Protein AF-A0A7S4I8Q3-F1 (afdb_monomer)

Radius of gyration: 25.67 Å; Cα contacts (8 Å, |Δi|>4): 235; chains: 1; bounding box: 71×34×72 Å

Foldseek 3Di:
DVVVVVVVVVVVVVVVVVVVVVVVVVVVVVCVVVVPPPQDQAPQPRHGAPKWKAFPVGDIHHLVRVLVVCVPQQADPPPRHGTDNVRIHTPDPDDDDDDDDDDPPCVLLVVCCVPPNDVLSVVLVVVVVQVVPDLLAAEEEEDQDLVSVVVSLVSNCVSPVPRRVQQEQEQDDDPVSNVVSLVQSPDRDSSGHRYYYDYPVRDDPPRDNPSHPYYD

Organism: NCBI:txid1487602

Nearest PDB structures (foldseek):
  6s53-assembly2_H  TM=9.269E-01  e=6.136E-04  Homo sapiens
  5h7r-assembly1_D  TM=8.293E-01  e=2.362E-04  Homo sapiens
  5din-assembly1_A  TM=8.115E-01  e=4.757E-04  Homo sapiens
  4wz0-assembly1_A  TM=6.217E-01  e=1.680E-02  Legionella pneumophila str. Paris
  8qhc-assembly1_D  TM=4.732E-01  e=3.842E-02  Legionella pneumophila

Mean predicted aligned error: 17.3 Å

pLDDT: mean 82.12, std 14.37, range [31.45, 95.25]

Structure (mmCIF, N/CA/C/O backbone):
data_AF-A0A7S4I8Q3-F1
#
_entry.id   AF-A0A7S4I8Q3-F1
#
loop_
_atom_site.group_PDB
_atom_site.id
_atom_site.type_symbol
_atom_site.label_atom_id
_atom_site.label_alt_id
_atom_site.label_comp_id
_atom_site.label_asym_id
_atom_site.label_entity_id
_atom_site.label_seq_id
_atom_site.pdbx_PDB_ins_code
_atom_site.Cartn_x
_atom_site.Cartn_y
_atom_site.Cartn_z
_atom_site.occupancy
_atom_site.B_iso_or_equiv
_atom_site.auth_seq_id
_atom_site.auth_comp_id
_atom_site.auth_asym_id
_atom_site.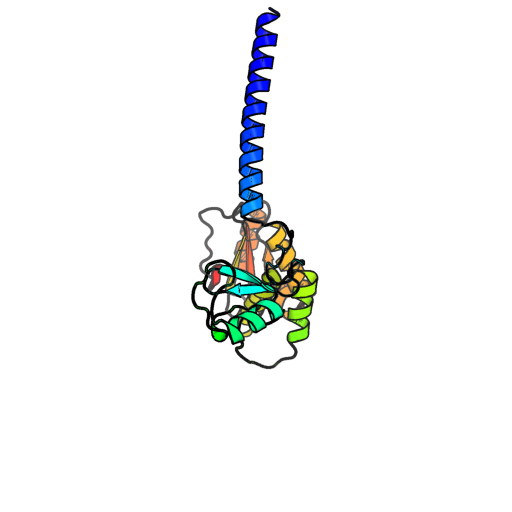auth_atom_id
_atom_site.pdbx_PDB_model_num
ATOM 1 N N . SER A 1 1 ? 48.364 -10.469 34.091 1.00 69.25 1 SER A N 1
ATOM 2 C CA . SER A 1 1 ? 49.432 -10.860 33.154 1.00 69.25 1 SER A CA 1
ATOM 3 C C . SER A 1 1 ? 49.100 -10.341 31.765 1.00 69.25 1 SER A C 1
ATOM 5 O O . SER A 1 1 ? 47.977 -10.565 31.316 1.00 69.25 1 SER A O 1
ATOM 7 N N . CYS A 1 2 ? 50.033 -9.616 31.138 1.00 79.19 2 CYS A N 1
ATOM 8 C CA . CYS A 1 2 ? 49.912 -8.984 29.811 1.00 79.19 2 CYS A CA 1
ATOM 9 C C . CYS A 1 2 ? 49.331 -9.941 28.748 1.00 79.19 2 CYS A C 1
ATOM 11 O O . CYS A 1 2 ? 48.451 -9.586 27.970 1.00 79.19 2 CYS A O 1
ATOM 13 N N . GLU A 1 3 ? 49.710 -11.212 28.832 1.00 82.06 3 GLU A N 1
ATOM 14 C CA . GLU A 1 3 ? 49.280 -12.296 27.949 1.00 82.06 3 GLU A CA 1
ATOM 15 C C . GLU A 1 3 ? 47.753 -12.508 27.888 1.00 82.06 3 GLU A C 1
ATOM 17 O O . GLU A 1 3 ? 47.187 -12.729 26.818 1.00 82.06 3 GLU A O 1
ATOM 22 N N . ARG A 1 4 ? 47.037 -12.342 29.012 1.00 79.88 4 ARG A N 1
ATOM 23 C CA . ARG A 1 4 ? 45.565 -12.451 29.033 1.00 79.88 4 ARG A CA 1
ATOM 24 C C . ARG A 1 4 ? 44.885 -11.288 28.306 1.00 79.88 4 ARG A C 1
ATOM 26 O O . ARG A 1 4 ? 43.820 -11.478 27.720 1.00 79.88 4 ARG A O 1
ATOM 33 N N . ALA A 1 5 ? 45.480 -10.095 28.348 1.00 82.56 5 ALA A N 1
ATOM 34 C CA . ALA A 1 5 ? 44.964 -8.925 27.642 1.00 82.56 5 ALA A CA 1
ATOM 35 C C . ALA A 1 5 ? 45.200 -9.049 26.128 1.00 82.56 5 ALA A C 1
ATOM 37 O O . ALA A 1 5 ? 44.283 -8.799 25.346 1.00 82.56 5 ALA A O 1
ATOM 38 N N . VAL A 1 6 ? 46.378 -9.538 25.724 1.00 87.12 6 VAL A N 1
ATOM 39 C CA . VAL A 1 6 ? 46.706 -9.827 24.318 1.00 87.12 6 VAL A CA 1
ATOM 40 C C . VAL A 1 6 ? 45.757 -10.877 23.734 1.00 87.12 6 VAL A C 1
ATOM 42 O O . VAL A 1 6 ? 45.190 -10.658 22.665 1.00 87.12 6 VAL A O 1
ATOM 45 N N . ASN A 1 7 ? 45.502 -11.974 24.453 1.00 88.50 7 ASN A N 1
ATOM 46 C CA . ASN A 1 7 ? 44.583 -13.018 23.987 1.00 88.50 7 ASN A CA 1
ATOM 47 C C . ASN A 1 7 ? 43.137 -12.519 23.862 1.00 88.50 7 ASN A C 1
ATOM 49 O O . ASN A 1 7 ? 42.455 -12.842 22.892 1.00 88.50 7 ASN A O 1
ATOM 53 N N . ARG A 1 8 ? 42.674 -11.664 24.784 1.00 85.25 8 ARG A N 1
ATOM 54 C CA . ARG A 1 8 ? 41.349 -11.032 24.678 1.00 85.25 8 ARG A CA 1
ATOM 55 C C . ARG A 1 8 ? 41.247 -10.118 23.456 1.00 85.25 8 ARG A C 1
ATOM 57 O O . ARG A 1 8 ? 40.216 -10.109 22.787 1.00 85.25 8 ARG A O 1
ATOM 64 N N . CYS A 1 9 ? 42.310 -9.372 23.155 1.00 86.00 9 CYS A N 1
ATOM 65 C CA . CYS A 1 9 ? 42.356 -8.507 21.982 1.00 86.00 9 CYS A CA 1
ATOM 66 C C . CYS A 1 9 ? 42.312 -9.329 20.682 1.00 86.00 9 CYS A C 1
ATOM 68 O O . CYS A 1 9 ? 41.500 -9.034 19.810 1.00 86.00 9 CYS A O 1
ATOM 70 N N . LYS A 1 10 ? 43.083 -10.424 20.596 1.00 89.00 10 LYS A N 1
ATOM 71 C CA . LYS A 1 10 ? 43.062 -11.350 19.447 1.00 89.00 10 LYS A CA 1
ATOM 72 C C . LYS A 1 10 ? 41.672 -11.934 19.182 1.00 89.00 10 LYS A C 1
ATOM 74 O O . LYS A 1 10 ? 41.218 -11.914 18.045 1.00 89.00 10 LYS A O 1
ATOM 79 N N . LEU A 1 11 ? 40.973 -12.383 20.226 1.00 87.69 11 LEU A N 1
ATOM 80 C CA . LEU A 1 11 ? 39.610 -12.912 20.097 1.00 87.69 11 LEU A CA 1
ATOM 81 C C . LEU A 1 11 ? 38.612 -11.845 19.621 1.00 87.69 11 LEU A C 1
ATOM 83 O O . LEU A 1 11 ? 37.723 -12.135 18.825 1.00 87.69 11 LEU A O 1
ATOM 87 N N . SER A 1 12 ? 38.769 -10.600 20.080 1.00 85.44 12 SER A N 1
ATOM 88 C CA . SER A 1 12 ? 37.937 -9.474 19.635 1.00 85.44 12 SER A CA 1
ATOM 89 C C . SER A 1 12 ? 38.177 -9.127 18.161 1.00 85.44 12 SER A C 1
ATOM 91 O O . SER A 1 12 ? 37.227 -8.850 17.432 1.00 85.44 12 SER A O 1
ATOM 93 N N . ILE A 1 13 ? 39.434 -9.187 17.708 1.00 91.06 13 ILE A N 1
ATOM 94 C CA . ILE A 1 13 ? 39.803 -8.978 16.301 1.00 91.06 13 ILE A CA 1
ATOM 95 C C . ILE A 1 13 ? 39.210 -10.086 15.428 1.00 91.06 13 ILE A C 1
ATOM 97 O O . ILE A 1 13 ? 38.478 -9.772 14.497 1.00 91.06 13 ILE A O 1
ATOM 101 N N . GLN A 1 14 ? 39.411 -11.359 15.785 1.00 89.38 14 G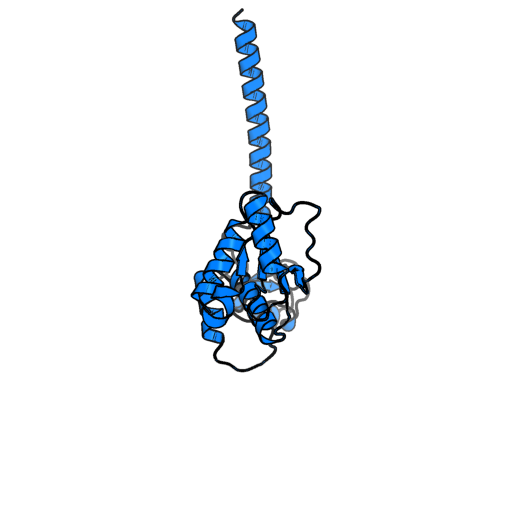LN A N 1
ATOM 102 C CA . GLN A 1 14 ? 38.848 -12.493 15.038 1.00 89.38 14 GLN A CA 1
ATOM 103 C C . GLN A 1 14 ? 37.321 -12.433 14.942 1.00 89.38 14 GLN A C 1
ATOM 105 O O . GLN A 1 14 ? 36.744 -12.712 13.892 1.00 89.38 14 GLN A O 1
ATOM 110 N N . LYS A 1 15 ? 36.650 -12.029 16.027 1.00 87.44 15 LYS A N 1
ATOM 111 C CA . LYS A 1 15 ? 35.198 -11.839 16.015 1.00 87.44 15 LYS A CA 1
ATOM 112 C C . LYS A 1 15 ? 34.789 -10.751 15.020 1.00 87.44 15 LYS A C 1
ATOM 114 O O . LYS A 1 15 ? 33.897 -10.978 14.213 1.00 87.44 15 LYS A O 1
ATOM 119 N N . ARG A 1 16 ? 35.473 -9.603 15.031 1.00 89.19 16 ARG A N 1
ATOM 120 C CA . ARG A 1 16 ? 35.203 -8.504 14.092 1.00 89.19 16 ARG A CA 1
ATOM 121 C C . ARG A 1 16 ? 35.493 -8.885 12.644 1.00 89.19 16 ARG A C 1
ATOM 123 O O . ARG A 1 16 ? 34.734 -8.490 11.772 1.00 89.19 16 ARG A O 1
ATOM 130 N N . GLU A 1 17 ? 36.543 -9.656 12.380 1.00 91.31 17 GLU A N 1
ATOM 131 C CA . GLU A 1 17 ? 36.842 -10.175 11.038 1.00 91.31 17 GLU A CA 1
ATOM 132 C C . GLU A 1 17 ? 35.714 -11.087 10.534 1.00 91.31 17 GLU A C 1
ATOM 134 O O . GLU A 1 17 ? 35.242 -10.921 9.410 1.00 91.31 17 GLU A O 1
ATOM 139 N N . SER A 1 18 ? 35.214 -11.984 11.389 1.00 80.69 18 SER A N 1
ATOM 140 C CA . SER A 1 18 ? 34.055 -12.830 11.074 1.00 80.69 18 SER A CA 1
ATOM 141 C C . SER A 1 18 ? 32.784 -12.008 10.836 1.00 80.69 18 SER A C 1
ATOM 143 O O . SER A 1 18 ? 32.023 -12.291 9.907 1.00 80.69 18 SER A O 1
ATOM 145 N N . ASP A 1 19 ? 32.556 -10.977 11.650 1.00 87.56 19 ASP A N 1
ATOM 146 C CA . ASP A 1 19 ? 31.421 -10.070 11.493 1.00 87.56 19 ASP A CA 1
ATOM 147 C C . ASP A 1 19 ? 31.520 -9.308 10.160 1.00 87.56 19 ASP A C 1
ATOM 149 O O . ASP A 1 19 ? 30.540 -9.244 9.425 1.00 87.56 19 ASP A O 1
ATOM 153 N N . ILE A 1 20 ? 32.706 -8.812 9.783 1.00 90.56 20 ILE A N 1
ATOM 154 C CA . ILE A 1 20 ? 32.946 -8.138 8.494 1.00 90.56 20 ILE A CA 1
ATOM 155 C C . ILE A 1 20 ? 32.606 -9.063 7.327 1.00 90.56 20 ILE A C 1
ATOM 157 O O . ILE A 1 20 ? 31.842 -8.666 6.453 1.00 90.56 20 ILE A O 1
ATOM 161 N N . VAL A 1 21 ? 33.106 -10.302 7.322 1.00 89.19 21 VAL A N 1
ATOM 162 C CA . VAL A 1 21 ? 32.805 -11.274 6.253 1.00 89.19 21 VAL A CA 1
ATOM 163 C C . VAL A 1 21 ? 31.300 -11.538 6.156 1.00 89.19 21 VAL A C 1
ATOM 165 O O . VAL A 1 21 ? 30.738 -11.614 5.057 1.00 89.19 21 VAL A O 1
ATOM 168 N N . THR A 1 22 ? 30.630 -11.625 7.306 1.00 83.31 22 THR A N 1
ATOM 169 C CA . THR A 1 22 ? 29.180 -11.822 7.385 1.00 83.31 22 THR A CA 1
ATOM 170 C C . THR A 1 22 ? 28.432 -10.619 6.814 1.00 83.31 22 THR A C 1
ATOM 172 O O . THR A 1 22 ? 27.583 -10.792 5.939 1.00 83.31 22 THR A O 1
ATOM 175 N N . TYR A 1 23 ? 28.780 -9.400 7.230 1.00 85.81 23 TYR A N 1
ATOM 176 C CA . TYR A 1 23 ? 28.168 -8.176 6.718 1.00 85.81 23 TYR A CA 1
ATOM 177 C C . TYR A 1 23 ? 28.446 -7.975 5.231 1.00 85.81 23 TYR A C 1
ATOM 179 O O . TYR A 1 23 ? 27.527 -7.630 4.500 1.00 85.81 23 TYR A O 1
ATOM 187 N N . SER A 1 24 ? 29.656 -8.255 4.743 1.00 83.31 24 SER A N 1
ATOM 188 C CA . SER A 1 24 ? 29.974 -8.203 3.312 1.00 83.31 24 SER A CA 1
ATOM 189 C C . SER A 1 24 ? 29.130 -9.190 2.507 1.00 83.31 24 SER A C 1
ATOM 191 O O . SER A 1 24 ? 28.629 -8.844 1.439 1.00 83.31 24 SER A O 1
ATOM 193 N N . SER A 1 25 ? 28.912 -10.398 3.031 1.00 73.56 25 SER A N 1
ATOM 194 C CA . SER A 1 25 ? 28.059 -11.406 2.391 1.00 73.56 25 SER A CA 1
ATOM 195 C C . SER A 1 25 ? 26.585 -10.990 2.390 1.00 73.56 25 SER A C 1
ATOM 197 O O . SER A 1 25 ? 25.898 -11.140 1.379 1.00 73.56 25 SER A O 1
ATOM 199 N N . GLN A 1 26 ? 26.101 -10.421 3.497 1.00 81.75 26 GLN A N 1
ATOM 200 C CA . GLN A 1 26 ? 24.750 -9.863 3.599 1.00 81.75 26 GLN A CA 1
ATOM 201 C C . GLN A 1 26 ? 24.561 -8.679 2.650 1.00 81.75 26 GLN A C 1
ATOM 203 O O . GLN A 1 26 ? 23.547 -8.619 1.962 1.00 81.75 26 GLN A O 1
ATOM 208 N N . LEU A 1 27 ? 25.548 -7.786 2.551 1.00 76.25 27 LEU A N 1
ATOM 209 C CA . LEU A 1 27 ? 25.537 -6.652 1.634 1.00 76.25 27 LEU A CA 1
ATOM 210 C C . LEU A 1 27 ? 25.517 -7.137 0.180 1.00 76.25 27 LEU A C 1
ATOM 212 O O . LEU A 1 27 ? 24.684 -6.692 -0.596 1.00 76.25 27 LEU A O 1
ATOM 216 N N . ALA A 1 28 ? 26.351 -8.116 -0.181 1.00 69.19 28 ALA A N 1
ATOM 217 C CA . ALA A 1 28 ? 26.341 -8.720 -1.514 1.00 69.19 28 ALA A CA 1
ATOM 218 C C . ALA A 1 28 ? 24.994 -9.386 -1.845 1.00 69.19 28 ALA A C 1
ATOM 220 O O . ALA A 1 28 ? 24.523 -9.306 -2.978 1.00 69.19 28 ALA A O 1
ATOM 221 N N . CYS A 1 29 ? 24.353 -10.025 -0.864 1.00 65.19 29 CYS A N 1
ATOM 222 C CA . CYS A 1 29 ? 23.011 -10.581 -1.016 1.00 65.19 29 CYS A CA 1
ATOM 223 C C . CYS A 1 29 ? 21.963 -9.474 -1.210 1.00 65.19 29 CYS A C 1
ATOM 225 O O . CYS A 1 29 ? 21.170 -9.531 -2.146 1.00 65.19 29 CYS A O 1
ATOM 227 N N . PHE A 1 30 ? 22.008 -8.427 -0.388 1.00 67.06 30 PHE A N 1
ATOM 228 C CA . PHE A 1 30 ? 21.123 -7.270 -0.481 1.00 67.06 30 PHE A CA 1
ATOM 229 C C . PHE A 1 30 ? 21.249 -6.567 -1.842 1.00 67.06 30 PHE A C 1
ATOM 231 O O . PHE A 1 30 ? 20.244 -6.324 -2.500 1.00 67.06 30 PHE A O 1
ATOM 238 N N . MET A 1 31 ? 22.471 -6.360 -2.336 1.00 66.75 31 MET A N 1
ATOM 239 C CA . MET A 1 31 ? 22.742 -5.784 -3.660 1.00 66.75 31 MET A CA 1
ATOM 240 C C . MET A 1 31 ? 22.231 -6.651 -4.824 1.00 66.75 31 MET A C 1
ATOM 242 O O . MET A 1 31 ? 21.959 -6.137 -5.902 1.00 66.75 31 MET A O 1
ATOM 246 N N . ARG A 1 32 ? 22.064 -7.967 -4.636 1.00 63.19 32 ARG A N 1
ATOM 247 C CA . ARG A 1 32 ? 21.415 -8.838 -5.639 1.00 63.19 32 ARG A CA 1
ATOM 248 C C . ARG A 1 32 ? 19.893 -8.709 -5.630 1.00 63.19 32 ARG A C 1
ATOM 250 O O . ARG A 1 32 ? 19.265 -8.923 -6.661 1.00 63.19 32 ARG A O 1
ATOM 257 N N . LEU A 1 33 ? 19.305 -8.400 -4.474 1.00 53.03 33 LEU A N 1
ATOM 258 C CA . LEU A 1 33 ? 17.863 -8.174 -4.318 1.00 53.03 33 LEU A CA 1
ATOM 259 C C . LEU A 1 33 ? 17.450 -6.770 -4.777 1.00 53.03 33 LEU A C 1
ATOM 261 O O . LEU A 1 33 ? 16.319 -6.572 -5.217 1.00 53.03 33 LEU A O 1
ATOM 265 N N . PHE A 1 34 ? 18.385 -5.825 -4.712 1.00 51.75 34 PHE A N 1
ATOM 266 C CA . PHE A 1 34 ? 18.265 -4.470 -5.226 1.00 51.75 34 PHE A CA 1
ATOM 267 C C . PHE A 1 34 ? 19.374 -4.249 -6.256 1.00 51.75 34 PHE A C 1
ATOM 269 O O . PHE A 1 34 ? 20.394 -3.651 -5.904 1.00 51.75 34 PHE A O 1
ATOM 276 N N . PRO A 1 35 ? 19.229 -4.766 -7.496 1.00 48.91 35 PRO A N 1
ATOM 277 C CA . PRO A 1 35 ? 20.190 -4.464 -8.544 1.00 48.91 35 PRO A CA 1
ATOM 278 C C . PRO A 1 35 ? 20.317 -2.946 -8.618 1.00 48.91 35 PRO A C 1
ATOM 280 O O . PRO A 1 35 ? 19.313 -2.242 -8.746 1.00 48.91 35 PRO A O 1
ATOM 283 N N . SER A 1 36 ? 21.540 -2.452 -8.434 1.00 43.62 36 SER A N 1
ATOM 284 C CA . SER A 1 36 ? 21.851 -1.036 -8.557 1.00 43.62 36 SER A CA 1
ATOM 285 C C . SER A 1 36 ? 21.279 -0.507 -9.867 1.00 43.62 36 SER A C 1
ATOM 287 O O . SER A 1 36 ? 21.269 -1.226 -10.866 1.00 43.62 36 SER A O 1
ATOM 289 N N . ASP A 1 37 ? 20.879 0.763 -9.892 1.00 48.69 37 ASP A N 1
ATOM 290 C CA . ASP A 1 37 ? 20.539 1.514 -11.111 1.00 48.69 37 ASP A CA 1
ATOM 291 C C . ASP A 1 37 ? 21.729 1.649 -12.098 1.00 48.69 37 ASP A C 1
ATOM 293 O O . ASP A 1 37 ? 21.779 2.559 -12.928 1.00 48.69 37 ASP A O 1
ATOM 297 N N . GLU A 1 38 ? 22.706 0.739 -12.050 1.00 49.19 38 GLU A N 1
ATOM 298 C CA . GLU A 1 38 ? 23.630 0.480 -13.142 1.00 49.19 38 GLU A CA 1
ATOM 299 C C . GLU A 1 38 ? 22.831 -0.142 -14.285 1.00 49.19 38 GLU A C 1
ATOM 301 O O . GLU A 1 38 ? 22.640 -1.349 -14.413 1.00 49.19 38 GLU A O 1
ATOM 306 N N . LYS A 1 39 ? 22.281 0.744 -15.108 1.00 60.84 39 LYS A N 1
ATOM 307 C CA . LYS A 1 39 ? 21.588 0.402 -16.341 1.00 60.84 39 LYS A CA 1
ATOM 308 C C . LYS A 1 39 ? 22.520 -0.448 -17.216 1.00 60.84 39 LYS A C 1
ATOM 310 O O . LYS A 1 39 ? 23.455 0.092 -17.808 1.00 60.84 39 LYS A O 1
ATOM 315 N N . ASP A 1 40 ? 22.240 -1.750 -17.309 1.00 68.62 40 ASP A N 1
ATOM 316 C CA . ASP A 1 40 ? 22.982 -2.686 -18.164 1.00 68.62 40 ASP A CA 1
ATOM 317 C C . ASP A 1 40 ? 23.228 -2.090 -19.569 1.00 68.62 40 ASP A C 1
ATOM 319 O O . ASP A 1 40 ? 22.315 -1.476 -20.144 1.00 68.62 40 ASP A O 1
ATOM 323 N N . PRO A 1 41 ? 24.421 -2.268 -20.166 1.00 83.06 41 PRO A N 1
ATOM 324 C CA . PRO A 1 41 ? 24.659 -1.875 -21.547 1.00 83.06 41 PRO A CA 1
ATOM 325 C C . PRO A 1 41 ? 23.877 -2.785 -22.505 1.00 83.06 41 PRO A C 1
ATOM 327 O O . PRO A 1 41 ? 23.857 -4.011 -22.384 1.00 83.06 41 PRO A O 1
ATOM 330 N N . CYS A 1 42 ? 23.235 -2.187 -23.502 1.00 88.00 42 CYS A N 1
ATOM 331 C CA . CYS A 1 42 ? 22.535 -2.900 -24.558 1.00 88.00 42 CYS A CA 1
ATOM 332 C C . CYS A 1 42 ? 23.539 -3.497 -25.551 1.00 88.00 42 CYS A C 1
ATOM 334 O O . CYS A 1 42 ? 24.240 -2.760 -26.237 1.00 88.00 42 CYS A O 1
ATOM 336 N N . MET A 1 43 ? 23.536 -4.818 -25.732 1.00 86.38 43 MET A N 1
ATOM 337 C CA . MET A 1 43 ? 24.476 -5.517 -26.632 1.00 86.38 43 MET A CA 1
ATOM 338 C C . MET A 1 43 ? 24.274 -5.218 -28.130 1.00 86.38 43 MET A C 1
ATOM 340 O O . MET A 1 43 ? 25.091 -5.619 -28.951 1.00 86.38 43 MET A O 1
ATOM 344 N N . LEU A 1 44 ? 23.181 -4.546 -28.507 1.00 88.81 44 LEU A N 1
ATOM 345 C CA . LEU A 1 44 ? 22.884 -4.192 -29.901 1.00 88.81 44 LEU A CA 1
ATOM 346 C C . LEU A 1 44 ? 23.376 -2.791 -30.283 1.00 88.81 44 LEU A C 1
ATOM 348 O O . LEU A 1 44 ? 23.754 -2.579 -31.430 1.00 88.81 44 LEU A O 1
ATOM 352 N N . CYS A 1 45 ? 23.356 -1.836 -29.350 1.00 90.12 45 CYS A N 1
ATOM 353 C CA . CYS A 1 45 ? 23.810 -0.461 -29.598 1.00 90.12 45 CYS A CA 1
ATOM 354 C C . CYS A 1 45 ? 25.034 -0.060 -28.768 1.00 90.12 45 CYS A C 1
ATOM 356 O O . CYS A 1 45 ? 25.558 1.030 -28.961 1.00 90.12 45 CYS A O 1
ATOM 358 N N . ASN A 1 46 ? 25.497 -0.933 -27.871 1.00 86.06 46 ASN A N 1
ATOM 359 C CA . ASN A 1 46 ? 26.629 -0.736 -26.968 1.00 86.06 46 ASN A CA 1
ATOM 360 C C . ASN A 1 46 ? 26.525 0.524 -26.085 1.00 86.06 46 ASN A C 1
ATOM 362 O O . ASN A 1 46 ? 27.527 1.077 -25.640 1.00 86.06 46 ASN A O 1
ATOM 366 N N . THR A 1 47 ? 25.298 0.986 -25.842 1.00 84.75 47 THR A N 1
ATOM 367 C CA . THR A 1 47 ? 24.978 2.119 -24.969 1.00 84.75 47 THR A CA 1
ATOM 368 C C . THR A 1 47 ? 24.083 1.662 -23.826 1.00 84.75 47 THR A C 1
ATOM 370 O O . THR A 1 47 ? 23.527 0.564 -23.843 1.00 84.75 47 THR A O 1
ATOM 373 N N . THR A 1 48 ? 23.912 2.520 -22.830 1.00 83.69 48 THR A N 1
ATOM 374 C CA . THR A 1 48 ? 22.958 2.320 -21.744 1.00 83.69 48 THR A CA 1
ATOM 375 C C . THR A 1 48 ? 21.535 2.090 -22.264 1.00 83.69 48 THR A C 1
ATOM 377 O O . THR A 1 48 ? 21.064 2.823 -23.135 1.00 83.69 48 THR A O 1
ATOM 380 N N . ILE A 1 49 ? 20.825 1.102 -21.708 1.00 83.56 49 ILE A N 1
ATOM 381 C CA . ILE A 1 49 ? 19.431 0.822 -22.080 1.00 83.56 49 ILE A CA 1
ATOM 382 C C . ILE A 1 49 ? 18.538 2.036 -21.764 1.00 83.56 49 ILE A C 1
ATOM 384 O O . ILE A 1 49 ? 18.343 2.384 -20.600 1.00 83.56 49 ILE A O 1
ATOM 388 N N . SER A 1 50 ? 17.985 2.670 -22.805 1.00 75.44 50 SER A N 1
ATOM 389 C CA . SER A 1 50 ? 17.140 3.870 -22.689 1.00 75.44 50 SER A CA 1
ATOM 390 C C . SER A 1 50 ? 15.646 3.572 -22.524 1.00 75.44 50 SER A C 1
ATOM 392 O O . SER A 1 50 ? 14.961 4.354 -21.887 1.00 75.44 50 SER A O 1
ATOM 394 N N . ASN A 1 51 ? 15.163 2.431 -23.033 1.00 81.12 51 ASN A N 1
ATOM 395 C CA . ASN A 1 51 ? 13.793 1.921 -22.876 1.00 81.12 51 ASN A CA 1
ATOM 396 C C . ASN A 1 51 ? 13.860 0.395 -22.790 1.00 81.12 51 ASN A C 1
ATOM 398 O O . ASN A 1 51 ? 14.047 -0.260 -23.817 1.00 81.12 51 ASN A O 1
ATOM 402 N N . ARG A 1 52 ? 13.806 -0.180 -21.584 1.00 85.56 52 ARG A N 1
ATOM 403 C CA . ARG A 1 52 ? 14.090 -1.611 -21.382 1.00 85.56 52 ARG A CA 1
ATOM 404 C C . ARG A 1 52 ? 13.041 -2.479 -22.069 1.00 85.56 52 ARG A C 1
ATOM 406 O O . ARG A 1 52 ? 11.851 -2.287 -21.891 1.00 85.56 52 ARG A O 1
ATOM 413 N N . ALA A 1 53 ? 13.482 -3.472 -22.821 1.00 89.00 53 ALA A N 1
ATOM 414 C CA . ALA A 1 53 ? 12.630 -4.527 -23.339 1.00 89.00 53 ALA A CA 1
ATOM 415 C C . ALA A 1 53 ? 13.219 -5.880 -22.965 1.00 89.00 53 ALA A C 1
ATOM 417 O O . ALA A 1 53 ? 14.419 -6.104 -23.139 1.00 89.00 53 ALA A O 1
ATOM 418 N N . THR A 1 54 ? 12.381 -6.769 -22.443 1.00 90.75 54 THR A N 1
ATOM 419 C CA . THR A 1 54 ? 12.780 -8.082 -21.945 1.00 90.75 54 THR A CA 1
ATOM 420 C C . THR A 1 54 ? 12.167 -9.174 -22.811 1.00 90.75 54 THR A C 1
ATOM 422 O O . THR A 1 54 ? 10.952 -9.293 -22.939 1.00 90.75 54 THR A O 1
ATOM 425 N N . THR A 1 55 ? 13.043 -9.974 -23.408 1.00 89.75 55 THR A N 1
ATOM 426 C CA . THR A 1 55 ? 12.706 -11.169 -24.201 1.00 89.75 55 THR A CA 1
ATOM 427 C C . THR A 1 55 ? 12.104 -12.286 -23.333 1.00 89.75 55 THR A C 1
ATOM 429 O O . THR A 1 55 ? 12.298 -12.293 -22.114 1.00 89.75 55 THR A O 1
ATOM 432 N N . SER A 1 56 ? 11.437 -13.283 -23.931 1.00 90.25 56 SER A N 1
ATOM 433 C CA . SER A 1 56 ? 10.873 -14.432 -23.189 1.00 90.25 56 SER A CA 1
ATOM 434 C C . SER A 1 56 ? 11.953 -15.287 -22.507 1.00 90.25 56 SER A C 1
ATOM 436 O O . SER A 1 56 ? 11.734 -15.847 -21.433 1.00 90.25 56 SER A O 1
ATOM 438 N N . CYS A 1 57 ? 13.173 -15.274 -23.051 1.00 89.50 57 CYS A N 1
ATOM 439 C CA . CYS A 1 57 ? 14.374 -15.855 -22.445 1.00 89.50 57 CYS A CA 1
ATOM 440 C C . CYS A 1 57 ? 15.045 -14.979 -21.360 1.00 89.50 57 CYS A C 1
ATOM 442 O O . CYS A 1 57 ? 16.129 -15.314 -20.891 1.00 89.50 57 CYS A O 1
ATOM 444 N N . LYS A 1 58 ? 14.410 -13.870 -20.949 1.00 87.31 58 LYS A N 1
ATOM 445 C CA . LYS A 1 58 ? 14.839 -12.939 -19.883 1.00 87.31 58 LYS A CA 1
ATOM 446 C C . LYS A 1 58 ? 16.083 -12.082 -20.172 1.00 87.31 58 LYS A C 1
ATOM 448 O O . LYS A 1 58 ? 16.585 -11.424 -19.265 1.00 87.31 58 LYS A O 1
ATOM 453 N N . HIS A 1 59 ? 16.543 -11.990 -21.420 1.00 89.19 59 HIS A N 1
ATOM 454 C CA . HIS A 1 59 ? 17.568 -11.012 -21.812 1.00 89.19 59 HIS A CA 1
ATOM 455 C C . HIS A 1 59 ? 16.958 -9.632 -22.076 1.00 89.19 59 HIS A C 1
ATOM 457 O O . HIS A 1 59 ? 15.862 -9.538 -22.641 1.00 89.19 59 HIS A O 1
ATOM 463 N N . SER A 1 60 ? 17.679 -8.578 -21.683 1.00 90.69 60 SER A N 1
ATOM 464 C CA . SER A 1 60 ? 17.229 -7.186 -21.772 1.00 90.69 60 SER A CA 1
ATOM 465 C C . SER A 1 60 ? 18.008 -6.380 -22.812 1.00 90.69 60 SER A C 1
ATOM 467 O O . SER A 1 60 ? 19.225 -6.499 -22.912 1.00 90.69 60 SER A O 1
ATOM 469 N N . PHE A 1 61 ? 17.302 -5.526 -23.551 1.00 91.06 61 PHE A N 1
ATOM 470 C CA . PHE A 1 61 ? 17.854 -4.645 -24.585 1.00 91.06 61 PHE A CA 1
ATOM 471 C C . PHE A 1 61 ? 17.082 -3.319 -24.619 1.00 91.06 61 PHE A C 1
ATOM 473 O O . PHE A 1 61 ? 16.056 -3.176 -23.954 1.00 91.06 61 PHE A O 1
ATOM 480 N N . CYS A 1 62 ? 17.518 -2.365 -25.444 1.00 91.75 62 CYS A N 1
ATOM 481 C CA . CYS A 1 62 ? 16.658 -1.245 -25.830 1.00 91.75 62 CYS A CA 1
ATOM 482 C C . CYS A 1 62 ? 15.458 -1.753 -26.646 1.00 91.75 62 CYS A C 1
ATOM 484 O O . CYS A 1 62 ? 15.622 -2.571 -27.554 1.00 91.75 62 CYS A O 1
ATOM 486 N N . SER A 1 63 ? 14.276 -1.207 -26.373 1.00 89.44 63 SER A N 1
ATOM 487 C CA . SER A 1 63 ? 13.008 -1.497 -27.048 1.00 89.44 63 SER A CA 1
ATOM 488 C C . SER A 1 63 ? 13.115 -1.394 -28.571 1.00 89.44 63 SER A C 1
ATOM 490 O O . SER A 1 63 ? 12.771 -2.335 -29.290 1.00 89.44 63 SER A O 1
ATOM 492 N N . SER A 1 64 ? 13.694 -0.301 -29.071 1.00 91.56 64 SER A N 1
ATOM 493 C CA . SER A 1 64 ? 13.931 -0.096 -30.503 1.00 91.56 64 SER A CA 1
ATOM 494 C C . SER A 1 64 ? 14.901 -1.127 -31.086 1.00 91.56 64 SER A C 1
ATOM 496 O O . SER A 1 64 ? 14.647 -1.678 -32.158 1.00 91.56 64 SER A O 1
ATOM 498 N N . CYS A 1 65 ? 15.984 -1.433 -30.366 1.00 93.44 65 CYS A N 1
ATOM 499 C CA . CYS A 1 65 ? 17.004 -2.373 -30.815 1.00 93.44 65 CYS A CA 1
ATOM 500 C C . CYS A 1 65 ? 16.452 -3.795 -30.956 1.00 93.44 65 CYS A C 1
ATOM 502 O O . CYS A 1 65 ? 16.601 -4.403 -32.016 1.00 93.44 65 CYS A O 1
ATOM 504 N N . ILE A 1 66 ? 15.790 -4.326 -29.922 1.00 94.00 66 ILE A N 1
ATOM 505 C CA . ILE A 1 66 ? 15.272 -5.697 -29.984 1.00 94.00 66 ILE A CA 1
ATOM 506 C C . ILE A 1 66 ? 14.112 -5.825 -30.971 1.00 94.00 66 ILE A C 1
ATOM 508 O O . ILE A 1 66 ? 14.045 -6.817 -31.693 1.00 94.00 66 ILE A O 1
ATOM 512 N N . SER A 1 67 ? 13.263 -4.800 -31.093 1.00 92.00 67 SER A N 1
ATOM 513 C CA . SER A 1 67 ? 12.182 -4.782 -32.084 1.00 92.00 67 SER A CA 1
ATOM 514 C C . SER A 1 67 ? 12.716 -4.873 -33.512 1.00 92.00 67 SER A C 1
ATOM 516 O O . SER A 1 67 ? 12.198 -5.637 -34.325 1.00 92.00 67 SER A O 1
ATOM 518 N N . ALA A 1 68 ? 13.766 -4.108 -33.828 1.00 92.88 68 ALA A N 1
ATOM 519 C CA . ALA A 1 68 ? 14.394 -4.139 -35.145 1.00 92.88 68 ALA A CA 1
ATOM 520 C C . ALA A 1 68 ? 15.063 -5.493 -35.4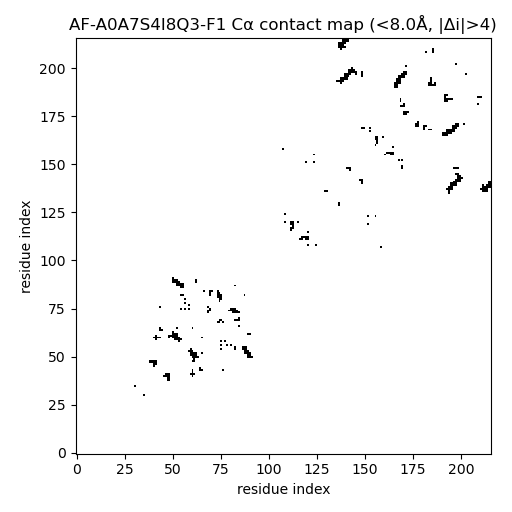37 1.00 92.88 68 ALA A C 1
ATOM 522 O O . ALA A 1 68 ? 14.995 -5.977 -36.567 1.00 92.88 68 ALA A O 1
ATOM 523 N N . HIS A 1 69 ? 15.681 -6.112 -34.424 1.00 93.50 69 HIS A N 1
ATOM 524 C CA . HIS A 1 69 ? 16.337 -7.415 -34.551 1.00 93.50 69 HIS A CA 1
ATOM 525 C C . HIS A 1 69 ? 15.334 -8.552 -34.760 1.00 93.50 69 HIS A C 1
ATOM 527 O O . HIS A 1 69 ? 15.463 -9.325 -35.709 1.00 93.50 69 HIS A O 1
ATOM 533 N N . VAL A 1 70 ? 14.306 -8.641 -33.914 1.00 93.81 70 VAL A N 1
ATOM 534 C CA . VAL A 1 70 ? 13.322 -9.735 -33.953 1.00 93.81 70 VAL A CA 1
ATOM 535 C C . VAL A 1 70 ? 12.497 -9.704 -35.237 1.00 93.81 70 VAL A C 1
ATOM 537 O O . VAL A 1 70 ? 12.257 -10.761 -35.814 1.00 93.81 70 VAL A O 1
ATOM 540 N N . LYS A 1 71 ? 12.187 -8.517 -35.778 1.00 91.94 71 LYS A N 1
ATOM 541 C CA . LYS A 1 71 ? 11.549 -8.381 -37.102 1.00 91.94 71 LYS A CA 1
ATOM 542 C C . LYS A 1 71 ? 12.346 -9.026 -38.243 1.00 91.94 71 LYS A C 1
ATOM 544 O O . LYS A 1 71 ? 11.747 -9.418 -39.238 1.00 91.94 71 LYS A O 1
ATOM 549 N N . LYS A 1 72 ? 13.676 -9.118 -38.125 1.00 92.62 72 LYS A N 1
ATOM 550 C CA . LYS A 1 72 ? 14.557 -9.678 -39.165 1.00 92.62 72 LYS A CA 1
ATOM 551 C C . LYS A 1 72 ? 14.966 -11.124 -38.897 1.00 92.62 72 LYS A C 1
ATOM 553 O O . LYS A 1 72 ? 15.054 -11.909 -39.832 1.00 92.62 72 LYS A O 1
ATOM 558 N N . HIS A 1 73 ? 15.255 -11.460 -37.642 1.00 91.19 73 HIS A N 1
ATOM 559 C CA . HIS A 1 73 ? 15.921 -12.715 -37.279 1.00 91.19 73 HIS A CA 1
ATOM 560 C C . HIS A 1 73 ? 15.081 -13.635 -36.390 1.00 91.19 73 HIS A C 1
ATOM 562 O O . HIS A 1 73 ? 15.476 -14.781 -36.194 1.00 91.19 73 HIS A O 1
ATOM 568 N N . GLN A 1 74 ? 13.963 -13.142 -35.838 1.00 92.81 74 GLN A N 1
ATOM 569 C CA . GLN A 1 74 ? 13.028 -13.897 -34.989 1.00 92.81 74 GLN A CA 1
ATOM 570 C C . GLN A 1 74 ? 13.704 -14.679 -33.846 1.00 92.81 74 GLN A C 1
ATOM 572 O O . GLN A 1 74 ? 13.252 -15.749 -33.448 1.00 92.81 74 GLN A O 1
ATOM 577 N N . ASN A 1 75 ? 14.816 -14.167 -33.308 1.00 93.81 75 ASN A N 1
ATOM 578 C CA . ASN A 1 75 ? 15.580 -14.821 -32.247 1.00 93.81 75 ASN A CA 1
ATOM 579 C C . ASN A 1 75 ? 16.216 -13.819 -31.276 1.00 93.81 75 ASN A C 1
ATOM 581 O O . ASN A 1 75 ? 16.335 -12.630 -31.564 1.00 93.81 75 ASN A O 1
ATOM 585 N N . CYS A 1 76 ? 16.638 -14.304 -30.110 1.00 92.75 76 CYS A N 1
ATOM 586 C CA . CYS A 1 76 ? 17.370 -13.515 -29.129 1.00 92.75 76 CYS A CA 1
ATOM 587 C C . CYS A 1 76 ? 18.835 -13.322 -29.570 1.00 92.75 76 CYS A C 1
ATOM 589 O O . CYS A 1 76 ? 19.524 -14.318 -29.815 1.00 92.75 76 CYS A O 1
ATOM 591 N N . PRO A 1 77 ? 19.370 -12.085 -29.593 1.00 91.06 77 PRO A N 1
ATOM 592 C CA . PRO A 1 77 ? 20.779 -11.834 -29.901 1.00 91.06 77 PRO A CA 1
ATOM 593 C C . PRO A 1 77 ? 21.760 -12.606 -29.006 1.00 91.06 77 PRO A C 1
ATOM 595 O O . PRO A 1 77 ? 22.789 -13.063 -29.511 1.00 91.06 77 PRO A O 1
ATOM 598 N N . THR A 1 78 ? 21.415 -12.791 -27.723 1.00 91.38 78 THR A N 1
ATOM 599 C CA . THR A 1 78 ? 22.281 -13.390 -26.694 1.00 91.38 78 THR A CA 1
ATOM 600 C C . THR A 1 78 ? 22.275 -14.917 -26.720 1.00 91.38 78 THR A C 1
ATOM 602 O O . THR A 1 78 ? 23.330 -15.524 -26.852 1.00 91.38 78 THR A O 1
ATOM 605 N N . CYS A 1 79 ? 21.104 -15.555 -26.617 1.00 92.56 79 CYS A N 1
ATOM 606 C CA . CYS A 1 79 ? 21.006 -17.018 -26.490 1.00 92.56 79 CYS A CA 1
ATOM 607 C C . CYS A 1 79 ? 20.492 -17.735 -27.744 1.00 92.56 79 CYS A C 1
ATOM 609 O O . CYS A 1 79 ? 20.364 -18.954 -27.731 1.00 92.56 79 CYS A O 1
ATOM 611 N N . LYS A 1 80 ? 20.160 -16.997 -28.812 1.00 91.69 80 LYS A N 1
ATOM 612 C CA . LYS A 1 80 ? 19.612 -17.518 -30.079 1.00 91.69 80 LYS A CA 1
ATOM 613 C C . LYS A 1 80 ? 18.256 -18.226 -29.981 1.00 91.69 80 LYS A C 1
ATOM 615 O O . LYS A 1 80 ? 17.762 -18.698 -30.999 1.00 91.69 80 LYS A O 1
ATOM 620 N N . GLN A 1 81 ? 17.618 -18.242 -28.811 1.00 91.50 81 GLN A N 1
ATOM 621 C CA . GLN A 1 81 ? 16.256 -18.753 -28.654 1.00 91.50 81 GLN A CA 1
ATOM 622 C C . GLN A 1 81 ? 15.278 -17.957 -29.527 1.00 91.50 81 GLN A C 1
ATOM 624 O O . GLN A 1 81 ? 15.374 -16.730 -29.576 1.00 91.50 81 GLN A O 1
ATOM 629 N N . THR A 1 82 ? 14.342 -18.638 -30.190 1.00 93.00 82 THR A N 1
ATOM 630 C CA . THR A 1 82 ? 13.284 -18.014 -30.999 1.00 93.00 82 THR A CA 1
ATOM 631 C C . THR A 1 82 ? 12.512 -16.987 -30.179 1.00 93.00 82 THR A C 1
ATOM 633 O O . THR A 1 82 ? 12.228 -17.220 -29.004 1.00 93.00 82 THR A O 1
ATOM 636 N N . GLN A 1 83 ? 12.218 -15.835 -30.775 1.00 90.12 83 GLN A N 1
ATOM 637 C CA . GLN A 1 83 ? 11.472 -14.744 -30.153 1.00 90.12 83 GLN A CA 1
ATOM 638 C C . GLN A 1 83 ? 10.382 -14.265 -31.104 1.00 90.12 83 GLN A C 1
ATOM 640 O O . GLN A 1 83 ? 10.668 -13.958 -32.262 1.00 90.12 83 GLN A O 1
ATOM 645 N N . LEU A 1 84 ? 9.164 -14.157 -30.583 1.00 88.88 84 LEU A N 1
ATOM 646 C CA . LEU A 1 84 ? 8.050 -13.477 -31.236 1.00 88.88 84 LEU A CA 1
ATOM 647 C C . LEU A 1 84 ? 7.942 -12.060 -30.674 1.00 88.88 84 LEU A C 1
ATOM 649 O O . LEU A 1 84 ? 8.206 -11.845 -29.491 1.00 88.88 84 LEU A O 1
ATOM 653 N N . LEU A 1 85 ? 7.596 -11.083 -31.513 1.00 85.62 85 LEU A N 1
ATOM 654 C CA . LEU A 1 85 ? 7.573 -9.673 -31.109 1.00 85.62 85 LEU A CA 1
ATOM 655 C C . LEU A 1 85 ? 6.525 -9.427 -30.009 1.00 85.62 85 LEU A C 1
ATOM 657 O O . LEU A 1 85 ? 6.744 -8.613 -29.118 1.00 85.62 85 LEU A O 1
ATOM 661 N N . GLU A 1 86 ? 5.432 -10.183 -30.055 1.00 85.38 86 GLU A N 1
ATOM 662 C CA . GLU A 1 86 ? 4.306 -10.185 -29.123 1.00 85.38 86 GLU A CA 1
ATOM 663 C C . GLU A 1 86 ? 4.686 -10.707 -27.728 1.00 85.38 86 GLU A C 1
ATOM 665 O O . GLU A 1 86 ? 4.061 -10.344 -26.735 1.00 85.38 86 GLU A O 1
ATOM 670 N N . GLU A 1 87 ? 5.724 -11.542 -27.631 1.00 84.88 87 GLU A N 1
ATOM 671 C CA . GLU A 1 87 ? 6.210 -12.096 -26.361 1.00 84.88 87 GLU A CA 1
ATOM 672 C C . GLU A 1 87 ? 7.219 -11.181 -25.655 1.00 84.88 87 GLU A C 1
ATOM 674 O O . GLU A 1 87 ? 7.606 -11.432 -24.507 1.00 84.88 87 GLU A O 1
ATOM 679 N N . ILE A 1 88 ? 7.680 -10.128 -26.333 1.00 86.44 88 ILE A N 1
ATOM 680 C CA . ILE A 1 88 ? 8.660 -9.198 -25.780 1.00 86.44 88 ILE A CA 1
ATOM 681 C C . ILE A 1 88 ? 7.942 -8.214 -24.869 1.00 86.44 88 ILE A C 1
ATOM 683 O O . ILE A 1 88 ? 7.063 -7.459 -25.278 1.00 86.44 88 ILE A O 1
ATOM 687 N N . LYS A 1 89 ? 8.377 -8.178 -23.612 1.00 86.56 89 LYS A N 1
ATOM 688 C CA . LYS A 1 89 ? 7.875 -7.227 -22.626 1.00 86.56 89 LYS A CA 1
ATOM 689 C C . LYS A 1 89 ? 8.607 -5.908 -22.796 1.00 86.56 89 LYS A C 1
ATOM 691 O O . LYS A 1 89 ? 9.747 -5.771 -22.356 1.00 86.56 89 LYS A O 1
ATOM 696 N N . PHE A 1 90 ? 7.966 -4.950 -23.445 1.00 85.44 90 PHE A N 1
ATOM 697 C CA . PHE A 1 90 ? 8.459 -3.582 -23.535 1.00 85.44 90 PHE A CA 1
ATOM 698 C C . PHE A 1 90 ? 8.108 -2.837 -22.250 1.00 85.44 90 PHE A C 1
ATOM 700 O O . PHE A 1 90 ? 6.950 -2.814 -21.845 1.00 85.44 90 PHE A O 1
ATOM 707 N N . ALA A 1 91 ? 9.100 -2.226 -21.607 1.00 72.88 91 ALA A N 1
ATOM 708 C CA . ALA A 1 91 ? 8.853 -1.213 -20.597 1.00 72.88 91 ALA A CA 1
ATOM 709 C C . ALA A 1 91 ? 8.374 0.042 -21.333 1.00 72.88 91 ALA A C 1
ATOM 711 O O . ALA A 1 91 ? 9.169 0.901 -21.712 1.00 72.88 91 ALA A O 1
ATOM 712 N N . SER A 1 92 ? 7.074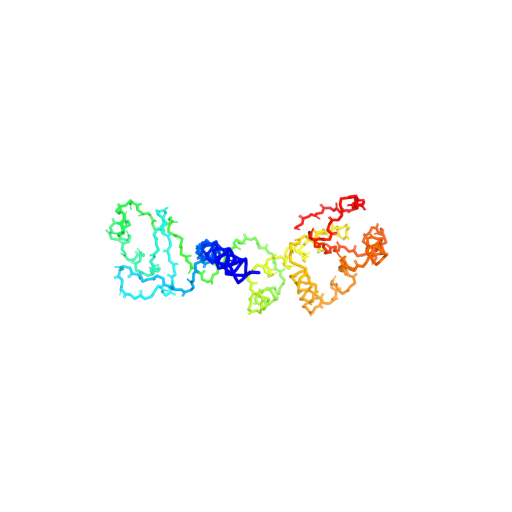 0.108 -21.612 1.00 49.31 92 SER A N 1
ATOM 713 C CA . SER A 1 92 ? 6.401 1.395 -21.643 1.00 49.31 92 SER A CA 1
ATOM 714 C C . SER A 1 92 ? 6.454 1.949 -20.226 1.00 49.31 92 SER A C 1
ATOM 716 O O . SER A 1 92 ? 6.185 1.239 -19.252 1.00 49.31 92 SER A O 1
ATOM 718 N N . GLU A 1 93 ? 6.779 3.227 -20.094 1.00 50.84 93 GLU A N 1
ATOM 719 C CA . GLU A 1 93 ? 6.253 4.000 -18.977 1.00 50.84 93 GLU A CA 1
ATOM 720 C C . GLU A 1 93 ? 4.731 4.079 -19.165 1.00 50.84 93 GLU A C 1
ATOM 722 O O . GLU A 1 93 ? 4.251 5.098 -19.620 1.00 50.84 93 GLU A O 1
ATOM 727 N N . GLU A 1 94 ? 4.003 2.970 -18.958 1.00 46.38 94 GLU A N 1
ATOM 728 C CA . GLU A 1 94 ? 2.556 2.900 -18.709 1.00 46.38 94 GLU A CA 1
ATOM 729 C C . GLU A 1 94 ? 2.022 1.452 -18.707 1.00 46.38 94 GLU A C 1
ATOM 731 O O . GLU A 1 94 ? 2.426 0.609 -19.511 1.00 46.38 94 GLU A O 1
ATOM 736 N N . SER A 1 95 ? 1.052 1.241 -17.803 1.00 40.50 95 SER A N 1
ATOM 737 C CA . SER A 1 95 ? -0.023 0.231 -17.833 1.00 40.50 95 SER A CA 1
ATOM 738 C C . SER A 1 95 ? 0.207 -1.142 -17.180 1.00 40.50 95 SER A C 1
ATOM 740 O O . SER A 1 95 ? 0.360 -2.170 -17.836 1.00 40.50 95 SER A O 1
ATOM 742 N N . ALA A 1 96 ? 0.006 -1.188 -15.858 1.00 35.62 96 ALA A N 1
ATOM 743 C CA . ALA A 1 96 ? -0.707 -2.312 -15.250 1.00 35.62 96 ALA A CA 1
ATOM 744 C C . ALA A 1 96 ? -2.219 -2.110 -15.486 1.00 35.62 96 ALA A C 1
ATOM 746 O O . ALA A 1 96 ? -2.829 -1.251 -14.860 1.00 35.62 96 ALA A O 1
ATOM 747 N N . THR A 1 97 ? -2.753 -2.887 -16.434 1.00 35.19 97 THR A N 1
ATOM 748 C CA . THR A 1 97 ? -4.150 -3.342 -16.602 1.00 35.19 97 THR A CA 1
ATOM 749 C C . THR A 1 97 ? -5.286 -2.314 -16.527 1.00 35.19 97 THR A C 1
ATOM 751 O O . THR A 1 97 ? -5.676 -1.846 -15.460 1.00 35.19 97 THR A O 1
ATOM 754 N N . MET A 1 98 ? -5.894 -2.096 -17.695 1.00 45.56 98 MET A N 1
ATOM 755 C CA . MET A 1 98 ? -7.239 -1.561 -17.879 1.00 45.56 98 MET A CA 1
ATOM 756 C C . MET A 1 98 ? -8.275 -2.467 -17.195 1.00 45.56 98 MET A C 1
ATOM 758 O O . MET A 1 98 ? -8.439 -3.609 -17.605 1.00 45.56 98 MET A O 1
ATOM 762 N N . GLU A 1 99 ? -9.017 -1.924 -16.235 1.00 31.45 99 GLU A N 1
ATOM 763 C CA . GLU A 1 99 ? -10.479 -2.016 -16.240 1.00 31.45 99 GLU A CA 1
ATOM 764 C C . GLU A 1 99 ? -11.009 -0.593 -16.060 1.00 31.45 99 GLU A C 1
ATOM 766 O O . GLU A 1 99 ? -10.583 0.150 -15.172 1.00 31.45 99 GLU A O 1
ATOM 771 N N . ALA A 1 100 ? -11.846 -0.180 -17.006 1.00 40.28 100 ALA A N 1
ATOM 772 C CA . ALA A 1 100 ? -12.338 1.176 -17.153 1.00 40.28 100 ALA A CA 1
ATOM 773 C C . ALA A 1 100 ? -13.404 1.481 -16.104 1.00 40.28 100 ALA A C 1
ATOM 775 O O . ALA A 1 100 ? -14.384 0.759 -16.066 1.00 40.28 100 ALA A O 1
ATOM 776 N N . HIS A 1 101 ? -13.288 2.595 -15.376 1.00 41.81 101 HIS A N 1
ATOM 777 C CA . HIS A 1 101 ? -14.449 3.410 -15.011 1.00 41.81 101 HIS A CA 1
ATOM 778 C C . HIS A 1 101 ? -14.049 4.891 -14.864 1.00 41.81 101 HIS A C 1
ATOM 780 O O . HIS A 1 101 ? -12.941 5.193 -14.417 1.00 41.81 101 HIS A O 1
ATOM 786 N N . PRO A 1 102 ? -14.919 5.819 -15.297 1.00 46.97 102 PRO A N 1
ATOM 787 C CA . PRO A 1 102 ? -14.618 7.240 -15.389 1.00 46.97 102 PRO A CA 1
ATOM 788 C C . PRO A 1 102 ? -14.814 7.903 -14.029 1.00 46.97 102 PRO A C 1
ATOM 790 O O . PRO A 1 102 ? -15.834 7.644 -13.407 1.00 46.97 102 PRO A O 1
ATOM 793 N N . LEU A 1 103 ? -13.874 8.756 -13.604 1.00 38.56 103 LEU A N 1
ATOM 794 C CA . LEU A 1 103 ? -14.078 9.922 -12.721 1.00 38.56 103 LEU A CA 1
ATOM 795 C C . LEU A 1 103 ? -12.712 10.565 -12.393 1.00 38.56 103 LEU A C 1
ATOM 797 O O . LEU A 1 103 ? -12.093 10.249 -11.391 1.00 38.56 103 LEU A O 1
ATOM 801 N N . ASN A 1 104 ? -12.234 11.488 -13.234 1.00 44.28 104 ASN A N 1
ATOM 802 C CA . ASN A 1 104 ? -11.224 12.511 -12.885 1.00 44.28 104 ASN A CA 1
ATOM 803 C C . ASN A 1 104 ? -9.845 12.048 -12.316 1.00 44.28 104 ASN A C 1
ATOM 805 O O . ASN A 1 104 ? -9.098 12.866 -11.776 1.00 44.28 104 ASN A O 1
ATOM 809 N N . ASP A 1 105 ? -9.493 10.763 -12.437 1.00 52.69 105 ASP A N 1
ATOM 810 C CA . ASP A 1 105 ? -8.591 10.081 -11.492 1.00 52.69 105 ASP A CA 1
ATOM 811 C C . ASP A 1 105 ? -7.108 9.960 -11.891 1.00 52.69 105 ASP A C 1
ATOM 813 O O . ASP A 1 105 ? -6.228 9.763 -11.049 1.00 52.69 105 ASP A O 1
ATOM 817 N N . GLU A 1 106 ? -6.801 10.131 -13.178 1.00 56.75 106 GLU A N 1
ATOM 818 C CA . GLU A 1 106 ? -5.423 10.075 -13.697 1.00 56.75 106 GLU A CA 1
ATOM 819 C C . GLU A 1 106 ? -4.508 11.101 -12.998 1.00 56.75 106 GLU A C 1
ATOM 821 O O . GLU A 1 106 ? -3.326 10.851 -12.753 1.00 56.75 106 GLU A O 1
ATOM 826 N N . SER A 1 107 ? -5.079 12.237 -12.580 1.00 73.94 107 SER A N 1
ATOM 827 C CA . SER A 1 107 ? -4.387 13.271 -11.806 1.00 73.94 107 SER A CA 1
ATOM 828 C C . SER A 1 107 ? -4.009 12.799 -10.398 1.00 73.94 107 SER A C 1
ATOM 830 O O . SER A 1 107 ? -2.862 12.963 -9.983 1.00 73.94 107 SER A O 1
ATOM 832 N N . TRP A 1 108 ? -4.939 12.195 -9.649 1.00 82.31 108 TRP A N 1
ATOM 833 C CA . TRP A 1 108 ? -4.701 11.813 -8.254 1.00 82.31 108 TRP A CA 1
ATOM 834 C C . TRP A 1 108 ? -3.667 10.695 -8.165 1.00 82.31 108 TRP A C 1
ATOM 836 O O . TRP A 1 108 ? -2.628 10.859 -7.519 1.00 82.31 108 TRP A O 1
ATOM 846 N N . ARG A 1 109 ? -3.891 9.599 -8.900 1.00 82.94 109 ARG A N 1
ATOM 847 C CA . ARG A 1 109 ? -2.961 8.467 -8.932 1.00 82.94 109 ARG A CA 1
ATOM 848 C C . ARG A 1 109 ? -1.610 8.890 -9.507 1.00 82.94 109 ARG A C 1
ATOM 850 O O . ARG A 1 109 ? -0.577 8.581 -8.914 1.00 82.94 109 ARG A O 1
ATOM 857 N N . GLY A 1 110 ? -1.600 9.654 -10.603 1.00 82.00 110 GLY A N 1
ATOM 858 C CA . GLY A 1 110 ? -0.377 10.177 -11.214 1.00 82.00 110 GLY A CA 1
ATOM 859 C C . GLY A 1 110 ? 0.443 11.057 -10.264 1.00 82.00 110 GLY A C 1
ATOM 860 O O . GLY A 1 110 ? 1.665 10.919 -10.191 1.00 82.00 110 GLY A O 1
ATOM 861 N N . ASN A 1 111 ? -0.209 11.909 -9.468 1.00 84.50 111 ASN A N 1
ATOM 862 C CA . ASN A 1 111 ? 0.463 12.744 -8.469 1.00 84.50 111 ASN A CA 1
ATOM 863 C C . ASN A 1 111 ? 1.076 11.918 -7.330 1.00 84.50 111 ASN A C 1
ATOM 865 O O . ASN A 1 111 ? 2.169 12.242 -6.853 1.00 84.50 111 ASN A O 1
ATOM 869 N N . ILE A 1 112 ? 0.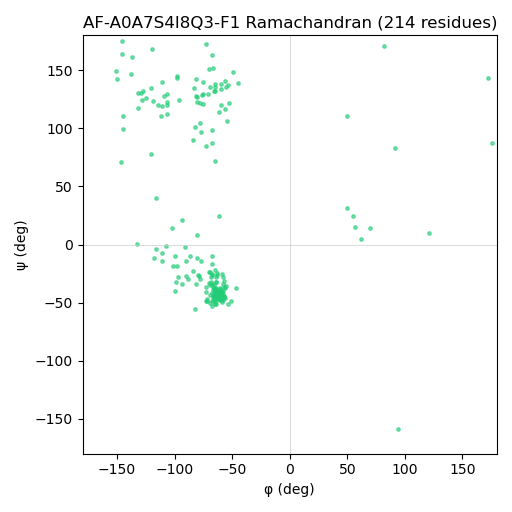419 10.836 -6.908 1.00 86.00 112 ILE A N 1
ATOM 870 C CA . ILE A 1 112 ? 0.976 9.924 -5.901 1.00 86.00 112 ILE A CA 1
ATOM 871 C C . ILE A 1 112 ? 2.162 9.153 -6.477 1.00 86.00 112 ILE A C 1
ATOM 873 O O . ILE A 1 112 ? 3.195 9.074 -5.821 1.00 86.00 112 ILE A O 1
ATOM 877 N N . ILE A 1 113 ? 2.074 8.648 -7.712 1.00 85.38 113 ILE A N 1
ATOM 878 C CA . ILE A 1 113 ? 3.197 7.952 -8.364 1.00 85.38 113 ILE A CA 1
ATOM 879 C C . ILE A 1 113 ? 4.424 8.867 -8.434 1.00 85.38 113 ILE A C 1
ATOM 881 O O . ILE A 1 113 ? 5.519 8.441 -8.075 1.00 85.38 113 ILE A O 1
ATOM 885 N N . LYS A 1 114 ? 4.237 10.132 -8.829 1.00 82.88 114 LYS A N 1
ATOM 886 C CA . LYS A 1 114 ? 5.324 11.118 -8.926 1.00 82.88 114 LYS A CA 1
ATOM 887 C C . LYS A 1 114 ? 5.980 11.444 -7.583 1.00 82.88 114 LYS A C 1
ATOM 889 O O . LYS A 1 114 ? 7.164 11.751 -7.559 1.00 82.88 114 LYS A O 1
ATOM 894 N N . SER A 1 115 ? 5.226 11.404 -6.484 1.00 84.50 115 SER A N 1
ATOM 895 C CA . SER A 1 115 ? 5.714 11.818 -5.159 1.00 84.50 115 SER A CA 1
ATOM 896 C C . SER A 1 115 ? 6.153 10.655 -4.259 1.00 84.50 115 SER A C 1
ATOM 898 O O . SER A 1 115 ? 7.076 10.820 -3.470 1.00 84.50 115 SER A O 1
ATOM 900 N N . HIS A 1 116 ? 5.520 9.485 -4.375 1.00 83.56 116 HIS A N 1
ATOM 901 C CA . HIS A 1 116 ? 5.669 8.346 -3.456 1.00 83.56 116 HIS A CA 1
ATOM 902 C C . HIS A 1 116 ? 5.887 7.000 -4.176 1.00 83.56 116 HIS A C 1
ATOM 904 O O . HIS A 1 116 ? 6.037 5.960 -3.531 1.00 83.56 116 HIS A O 1
ATOM 910 N N . GLY A 1 117 ? 5.922 6.996 -5.512 1.00 84.56 117 GLY A N 1
ATOM 911 C CA . GLY A 1 117 ? 6.166 5.807 -6.325 1.00 84.56 117 GLY A CA 1
ATOM 912 C C . GLY A 1 117 ? 4.933 4.927 -6.558 1.00 84.56 117 GLY A C 1
ATOM 913 O O . GLY A 1 117 ? 3.865 5.087 -5.963 1.00 84.56 117 GLY A O 1
ATOM 914 N N . SER A 1 118 ? 5.087 3.951 -7.454 1.00 81.25 118 SER A N 1
ATOM 915 C CA . SER A 1 118 ? 3.985 3.119 -7.960 1.00 81.25 118 SER A CA 1
ATOM 916 C C . SER A 1 118 ? 3.375 2.168 -6.928 1.00 81.25 118 SER A C 1
ATOM 918 O O . SER A 1 118 ? 2.187 1.865 -7.017 1.00 81.25 118 SER A O 1
ATOM 920 N N . LYS A 1 119 ? 4.145 1.723 -5.925 1.00 83.44 119 LYS A N 1
ATOM 921 C CA . LYS A 1 119 ? 3.651 0.828 -4.861 1.00 83.44 119 LYS A CA 1
ATOM 922 C C . LYS A 1 119 ? 2.709 1.548 -3.895 1.00 83.44 119 LYS A C 1
ATOM 924 O O . LYS A 1 119 ? 1.617 1.052 -3.639 1.00 83.44 119 LYS A O 1
ATOM 929 N N . MET A 1 120 ? 3.104 2.729 -3.408 1.00 88.75 120 MET A N 1
ATOM 930 C CA . MET A 1 120 ? 2.260 3.559 -2.537 1.00 88.75 120 MET A CA 1
ATOM 931 C C . MET A 1 120 ? 0.992 3.993 -3.262 1.00 88.75 120 MET A C 1
ATOM 933 O O . MET A 1 120 ? -0.095 3.890 -2.702 1.00 88.75 120 MET A O 1
ATOM 937 N N . ALA A 1 121 ? 1.128 4.388 -4.532 1.00 86.81 121 ALA A N 1
ATOM 938 C CA . ALA A 1 121 ? -0.016 4.685 -5.379 1.00 86.81 121 ALA A CA 1
ATOM 939 C C . ALA A 1 121 ? -0.957 3.484 -5.492 1.00 86.81 121 ALA A C 1
ATOM 941 O O . ALA A 1 121 ? -2.145 3.644 -5.264 1.00 86.81 121 ALA A O 1
ATOM 942 N N . ALA A 1 122 ? -0.447 2.280 -5.767 1.00 87.00 122 ALA A N 1
ATOM 943 C CA . ALA A 1 122 ? -1.281 1.088 -5.892 1.00 87.00 122 ALA A CA 1
ATOM 944 C C . ALA A 1 122 ? -2.051 0.750 -4.604 1.00 87.00 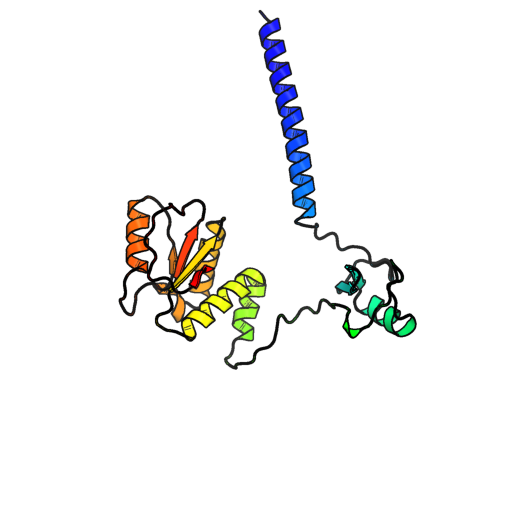122 ALA A C 1
ATOM 946 O O . ALA A 1 122 ? -3.241 0.451 -4.680 1.00 87.00 122 ALA A O 1
ATOM 947 N N . ILE A 1 123 ? -1.403 0.832 -3.435 1.00 91.25 123 ILE A N 1
ATOM 948 C CA . ILE A 1 123 ? -2.057 0.579 -2.139 1.00 91.25 123 ILE A CA 1
ATOM 949 C C . ILE A 1 123 ? -3.120 1.644 -1.858 1.00 91.25 123 ILE A C 1
ATOM 951 O O . ILE A 1 123 ? -4.248 1.303 -1.509 1.00 91.25 123 ILE A O 1
ATOM 955 N N . ALA A 1 124 ? -2.784 2.924 -2.042 1.00 91.38 124 ALA A N 1
ATOM 956 C CA . ALA A 1 124 ? -3.715 4.026 -1.826 1.00 91.38 124 ALA A CA 1
ATOM 957 C C . ALA A 1 124 ? -4.952 3.904 -2.730 1.00 91.38 124 ALA A C 1
ATOM 959 O O . ALA A 1 124 ? -6.082 4.071 -2.275 1.00 91.38 124 ALA A O 1
ATOM 960 N N . ASP A 1 125 ? -4.739 3.549 -3.997 1.00 90.06 125 ASP A N 1
ATOM 961 C CA . ASP A 1 125 ? -5.804 3.365 -4.976 1.00 90.06 125 ASP A CA 1
ATOM 962 C C . ASP A 1 125 ? -6.716 2.190 -4.613 1.00 90.06 125 ASP A C 1
ATOM 964 O O . ASP A 1 125 ? -7.938 2.280 -4.713 1.00 90.06 125 ASP A O 1
ATOM 968 N N . HIS A 1 126 ? -6.124 1.089 -4.143 1.00 90.94 126 HIS A N 1
ATOM 969 C CA . HIS A 1 126 ? -6.872 -0.079 -3.698 1.00 90.94 126 HIS A CA 1
ATOM 970 C C . HIS A 1 126 ? -7.718 0.222 -2.453 1.00 90.94 126 HIS A C 1
ATOM 972 O O . HIS A 1 126 ? -8.902 -0.107 -2.427 1.00 90.94 126 HIS A O 1
ATOM 978 N N . LEU A 1 127 ? -7.149 0.917 -1.461 1.00 92.44 127 LEU A N 1
ATOM 979 C CA . LEU A 1 127 ? -7.871 1.344 -0.259 1.00 92.44 127 LEU A CA 1
ATOM 980 C C . LEU A 1 127 ? -9.050 2.254 -0.597 1.00 92.44 127 LEU A C 1
ATOM 982 O O . LEU A 1 127 ? -10.149 2.050 -0.089 1.00 92.44 127 LEU A O 1
ATOM 986 N N . ARG A 1 128 ? -8.848 3.222 -1.494 1.00 90.62 128 ARG A N 1
ATOM 987 C CA . ARG A 1 128 ? -9.916 4.125 -1.928 1.00 90.62 128 ARG A CA 1
ATOM 988 C C . ARG A 1 128 ? -11.047 3.378 -2.634 1.00 90.62 128 ARG A C 1
ATOM 990 O O . ARG A 1 128 ? -12.204 3.598 -2.300 1.00 90.62 128 ARG A O 1
ATOM 997 N N . LYS A 1 129 ? -10.724 2.443 -3.536 1.00 88.62 129 LYS A N 1
ATOM 998 C CA . LYS A 1 129 ? -11.723 1.602 -4.220 1.00 88.62 129 LYS A CA 1
ATOM 999 C C . LYS A 1 129 ? -12.542 0.765 -3.241 1.00 88.62 129 LYS A C 1
ATOM 1001 O O . LYS A 1 129 ? -13.765 0.763 -3.329 1.00 88.62 129 LYS A O 1
ATOM 1006 N N . LEU A 1 130 ? -11.887 0.097 -2.288 1.00 90.06 130 LEU A N 1
ATOM 1007 C CA . LEU A 1 130 ? -12.588 -0.655 -1.242 1.00 90.06 130 LEU A CA 1
ATOM 1008 C C . LEU A 1 130 ? -13.543 0.254 -0.466 1.00 90.06 130 LEU A C 1
ATOM 1010 O O . LEU A 1 130 ? -14.697 -0.104 -0.247 1.00 90.06 130 LEU A O 1
ATOM 1014 N N . MET A 1 131 ? -13.084 1.454 -0.106 1.00 89.00 131 MET A N 1
ATOM 1015 C CA . MET A 1 131 ? -13.891 2.390 0.667 1.00 89.00 131 MET A CA 1
ATOM 1016 C C . MET A 1 131 ? -15.094 2.960 -0.089 1.00 89.00 131 MET A C 1
ATOM 1018 O O . MET A 1 131 ? -16.109 3.236 0.551 1.00 89.00 131 MET A O 1
ATOM 1022 N N . SER A 1 132 ? -14.990 3.141 -1.406 1.00 88.31 132 SER A N 1
ATOM 1023 C CA . SER A 1 132 ? -16.093 3.616 -2.251 1.00 88.31 132 SER A CA 1
ATOM 1024 C C . SER A 1 132 ? -17.104 2.523 -2.601 1.00 88.31 132 SER A C 1
ATOM 1026 O O . SER A 1 132 ? -18.263 2.841 -2.844 1.00 88.31 132 SER A O 1
ATOM 1028 N N . ASN A 1 133 ? -16.682 1.257 -2.637 1.00 88.19 133 ASN A N 1
ATOM 1029 C CA . ASN A 1 133 ? -17.547 0.150 -3.048 1.00 88.19 133 ASN A CA 1
ATOM 1030 C C . ASN A 1 133 ? -18.475 -0.346 -1.931 1.00 88.19 133 ASN A C 1
ATOM 1032 O O . ASN A 1 133 ? -19.583 -0.785 -2.224 1.00 88.19 133 ASN A O 1
ATOM 1036 N N . ASP A 1 134 ? -18.027 -0.315 -0.673 1.00 85.94 134 ASP A N 1
ATOM 1037 C CA . ASP A 1 134 ? -18.780 -0.865 0.460 1.00 85.94 134 ASP A CA 1
ATOM 1038 C C . ASP A 1 134 ? -18.569 -0.030 1.727 1.00 85.94 134 ASP A C 1
ATOM 1040 O O . ASP A 1 134 ? -17.490 -0.056 2.322 1.00 85.94 134 ASP A O 1
ATOM 1044 N N . GLU A 1 135 ? -19.608 0.680 2.174 1.00 86.06 135 GLU A N 1
ATOM 1045 C CA . GLU A 1 135 ? -19.597 1.531 3.374 1.00 86.06 135 GLU A CA 1
ATOM 1046 C C . GLU A 1 135 ? -19.255 0.773 4.667 1.00 86.06 135 GLU A C 1
ATOM 1048 O O . GLU A 1 135 ? -18.700 1.370 5.590 1.00 86.06 135 GLU A O 1
ATOM 1053 N N . GLN A 1 136 ? -19.501 -0.539 4.722 1.00 86.56 136 GLN A N 1
ATOM 1054 C CA . GLN A 1 136 ? -19.224 -1.386 5.886 1.00 86.56 136 GLN A CA 1
ATOM 1055 C C . GLN A 1 136 ? -17.824 -2.017 5.855 1.00 86.56 136 GLN A C 1
ATOM 1057 O O . GLN A 1 136 ? -17.436 -2.702 6.805 1.00 86.56 136 GLN A O 1
ATOM 1062 N N . VAL A 1 137 ? -17.037 -1.785 4.794 1.00 91.88 137 VAL A N 1
ATOM 1063 C CA . VAL A 1 137 ? -15.705 -2.386 4.671 1.00 91.88 137 VAL A CA 1
ATOM 1064 C C . VAL A 1 137 ? -14.809 -1.966 5.837 1.00 91.88 137 VAL A C 1
ATOM 1066 O O . VAL A 1 137 ? -14.694 -0.783 6.176 1.00 91.88 137 VAL A O 1
ATOM 1069 N N . LYS A 1 138 ? -14.122 -2.950 6.417 1.00 93.00 138 LYS A N 1
ATOM 1070 C CA . LYS A 1 138 ? -13.038 -2.741 7.381 1.00 93.00 138 LYS A CA 1
ATOM 1071 C C . LYS A 1 138 ? -11.778 -3.441 6.923 1.00 93.00 138 LYS A C 1
ATOM 1073 O O . LYS A 1 138 ? -11.798 -4.644 6.651 1.00 93.00 138 LYS A O 1
ATOM 1078 N N . VAL A 1 139 ? -10.695 -2.686 6.838 1.00 94.50 139 VAL A N 1
ATOM 1079 C CA . VAL A 1 139 ? -9.428 -3.109 6.250 1.00 94.50 139 VAL A CA 1
ATOM 1080 C C . VAL A 1 139 ? -8.330 -3.021 7.297 1.00 94.50 139 VAL A C 1
ATOM 1082 O O . VAL A 1 139 ? -8.209 -2.015 7.997 1.00 94.50 139 VAL A O 1
ATOM 1085 N N . ILE A 1 140 ? -7.505 -4.059 7.382 1.00 93.38 140 ILE A N 1
ATOM 1086 C CA . ILE A 1 140 ? -6.255 -4.022 8.139 1.00 93.38 140 ILE A CA 1
ATOM 1087 C C . ILE A 1 140 ? -5.103 -3.972 7.144 1.00 93.38 140 ILE A C 1
ATOM 1089 O O . ILE A 1 140 ? -5.048 -4.799 6.242 1.00 93.38 140 ILE A O 1
ATOM 1093 N N . VAL A 1 141 ? -4.182 -3.030 7.324 1.00 93.06 141 VAL A N 1
ATOM 1094 C CA . VAL A 1 141 ? -2.948 -2.940 6.539 1.00 93.06 141 VAL A CA 1
ATOM 1095 C C . VAL A 1 141 ? -1.769 -3.282 7.438 1.00 93.06 141 VAL A C 1
ATOM 1097 O O . VAL A 1 141 ? -1.511 -2.589 8.430 1.00 93.06 141 VAL A O 1
ATOM 1100 N N . PHE A 1 142 ? -1.048 -4.340 7.083 1.00 90.44 142 PHE A N 1
ATOM 1101 C CA . PHE A 1 142 ? 0.151 -4.785 7.769 1.00 90.44 142 PHE A CA 1
ATOM 1102 C C . PHE A 1 142 ? 1.418 -4.295 7.082 1.00 90.44 142 PHE A C 1
ATOM 1104 O O . PHE A 1 142 ? 1.535 -4.228 5.862 1.00 90.44 142 PHE A O 1
ATOM 1111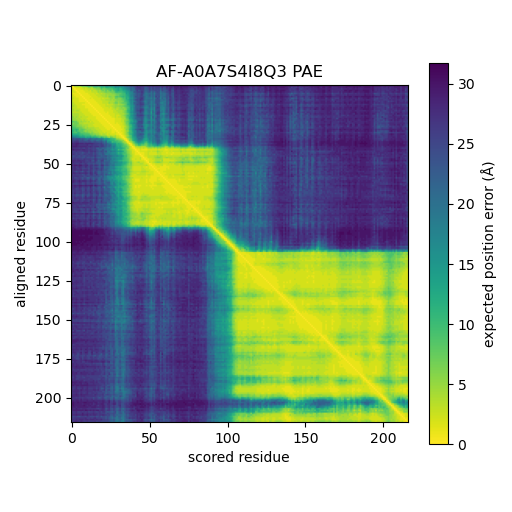 N N . SER A 1 143 ? 2.429 -4.000 7.892 1.00 87.56 143 SER A N 1
ATOM 1112 C CA . SER A 1 143 ? 3.780 -3.764 7.391 1.00 87.56 143 SER A CA 1
ATOM 1113 C C . SER A 1 143 ? 4.809 -4.153 8.440 1.00 87.56 143 SER A C 1
ATOM 1115 O O . SER A 1 143 ? 4.577 -4.018 9.641 1.00 87.56 143 SER A O 1
ATOM 1117 N N . GLN A 1 144 ? 5.980 -4.604 7.992 1.00 85.50 144 GLN A N 1
ATOM 1118 C CA . GLN A 1 144 ? 7.147 -4.746 8.871 1.00 85.50 144 GLN A CA 1
ATOM 1119 C C . GLN A 1 144 ? 7.714 -3.380 9.287 1.00 85.50 144 GLN A C 1
ATOM 1121 O O . GLN A 1 144 ? 8.344 -3.272 10.335 1.00 85.50 144 GLN A O 1
ATOM 1126 N N . TYR A 1 145 ? 7.450 -2.337 8.496 1.00 86.75 145 TYR A N 1
ATOM 1127 C CA . TYR A 1 145 ? 7.964 -0.984 8.691 1.00 86.75 145 TYR A CA 1
ATOM 1128 C C . TYR A 1 145 ? 6.821 -0.042 9.081 1.00 86.75 145 TYR A C 1
ATOM 1130 O O . TYR A 1 145 ? 5.942 0.257 8.263 1.00 86.75 145 TYR A O 1
ATOM 1138 N N . GLY A 1 146 ? 6.820 0.429 10.330 1.00 86.44 146 GLY A N 1
ATOM 1139 C CA . GLY A 1 146 ? 5.785 1.333 10.848 1.00 86.44 146 GLY A CA 1
ATOM 1140 C C . GLY A 1 146 ? 5.834 2.734 10.226 1.00 86.44 146 GLY A C 1
ATOM 1141 O O . GLY A 1 146 ? 4.821 3.431 10.158 1.00 86.44 146 GLY A O 1
ATOM 1142 N N . GLU A 1 147 ? 6.994 3.133 9.717 1.00 88.38 147 GLU A N 1
ATOM 1143 C CA . GLU A 1 147 ? 7.215 4.382 8.992 1.00 88.38 147 GLU A CA 1
ATOM 1144 C C . GLU A 1 147 ? 6.427 4.397 7.680 1.00 88.38 147 GLU A C 1
ATOM 1146 O O . GLU A 1 147 ? 5.819 5.409 7.347 1.00 88.38 147 GLU A O 1
ATOM 1151 N N . ILE A 1 148 ? 6.355 3.257 6.979 1.00 90.00 148 ILE A N 1
ATOM 1152 C CA . ILE A 1 148 ? 5.567 3.120 5.743 1.00 90.00 148 ILE A CA 1
ATOM 1153 C C . ILE A 1 148 ? 4.074 3.278 6.041 1.00 90.00 148 ILE A C 1
ATOM 1155 O O . ILE A 1 148 ? 3.367 3.949 5.295 1.00 90.00 148 ILE A O 1
ATOM 1159 N N . LEU A 1 149 ? 3.596 2.705 7.149 1.00 91.81 149 LEU A N 1
ATOM 1160 C CA . LEU A 1 149 ? 2.204 2.863 7.579 1.00 91.81 149 LEU A CA 1
ATOM 1161 C C . LEU A 1 149 ? 1.888 4.326 7.905 1.00 91.81 149 LEU A C 1
ATOM 1163 O O . LEU A 1 149 ? 0.862 4.845 7.474 1.00 91.81 149 LEU A O 1
ATOM 1167 N N . SER A 1 150 ? 2.798 5.005 8.606 1.00 91.56 150 SER A N 1
ATOM 1168 C CA . SER A 1 150 ? 2.649 6.430 8.925 1.00 91.56 150 SER A CA 1
ATOM 1169 C C . SER A 1 150 ? 2.595 7.272 7.648 1.00 91.56 150 SER A C 1
ATOM 1171 O O . SER A 1 150 ? 1.667 8.054 7.468 1.00 91.56 150 SER A O 1
ATOM 1173 N N . ALA A 1 151 ? 3.527 7.036 6.719 1.00 91.75 151 ALA A N 1
ATOM 1174 C CA . ALA A 1 151 ? 3.567 7.720 5.432 1.00 91.75 151 ALA A CA 1
ATOM 1175 C C . ALA A 1 151 ? 2.300 7.466 4.599 1.00 91.75 151 ALA A C 1
ATOM 1177 O O . ALA A 1 151 ? 1.790 8.383 3.963 1.00 91.75 151 ALA A O 1
ATOM 1178 N N . LEU A 1 152 ? 1.755 6.245 4.624 1.00 93.94 152 LEU A N 1
ATOM 1179 C CA . LEU A 1 152 ? 0.497 5.919 3.950 1.00 93.94 152 LEU A CA 1
ATOM 1180 C C . LEU A 1 152 ? -0.687 6.668 4.570 1.00 93.94 152 LEU A C 1
ATOM 1182 O O . LEU A 1 152 ? -1.521 7.197 3.838 1.00 93.94 152 LEU A O 1
ATOM 1186 N N . ALA A 1 153 ? -0.756 6.735 5.902 1.00 93.88 153 ALA A N 1
ATOM 1187 C CA . ALA A 1 153 ? -1.799 7.478 6.599 1.00 93.88 153 ALA A CA 1
ATOM 1188 C C . ALA A 1 153 ? -1.773 8.964 6.229 1.00 93.88 153 ALA A C 1
ATOM 1190 O O . ALA A 1 153 ? -2.817 9.539 5.918 1.00 93.88 153 ALA A O 1
ATOM 1191 N N . ASP A 1 154 ? -0.589 9.571 6.257 1.00 92.94 154 ASP A N 1
ATOM 1192 C CA . ASP A 1 154 ? -0.412 10.990 5.967 1.00 92.94 154 ASP A CA 1
ATOM 1193 C C . ASP A 1 154 ? -0.734 11.289 4.500 1.00 92.94 154 ASP A C 1
ATOM 1195 O O . ASP A 1 154 ? -1.526 12.189 4.226 1.00 92.94 154 ASP A O 1
ATOM 1199 N N . LEU A 1 155 ? -0.246 10.457 3.574 1.00 93.00 155 LEU A N 1
ATOM 1200 C CA . LEU A 1 155 ? -0.567 10.535 2.149 1.00 93.00 155 LEU A CA 1
ATOM 1201 C C . LEU A 1 155 ? -2.081 10.518 1.896 1.00 93.00 155 LEU A C 1
ATOM 1203 O O . LEU A 1 155 ? -2.602 11.374 1.182 1.00 93.00 155 LEU A O 1
ATOM 1207 N N . LEU A 1 156 ? -2.798 9.549 2.470 1.00 92.19 156 LEU A N 1
ATOM 1208 C CA . LEU A 1 156 ? -4.240 9.399 2.261 1.00 92.19 156 LEU A CA 1
ATOM 1209 C C . LEU A 1 156 ? -5.023 10.581 2.841 1.00 92.19 156 LEU A C 1
ATOM 1211 O O . LEU A 1 156 ? -5.922 11.106 2.187 1.00 92.19 156 LEU A O 1
ATOM 1215 N N . ARG A 1 157 ? -4.655 11.045 4.040 1.00 93.44 157 ARG A N 1
ATOM 1216 C CA . ARG A 1 157 ? -5.291 12.208 4.678 1.00 93.44 157 ARG A CA 1
ATOM 1217 C C . ARG A 1 157 ? -5.006 13.512 3.941 1.00 93.44 157 ARG A C 1
ATOM 1219 O O . ARG A 1 157 ? -5.865 14.387 3.934 1.00 93.44 157 ARG A O 1
ATOM 1226 N N . GLU A 1 158 ? -3.820 13.655 3.356 1.00 90.69 158 GLU A N 1
ATOM 1227 C CA . GLU A 1 158 ? -3.441 14.837 2.583 1.00 90.69 158 GLU A CA 1
ATOM 1228 C C . GLU A 1 158 ? -4.166 14.871 1.235 1.00 90.69 158 GLU A C 1
ATOM 1230 O O . GLU A 1 158 ? -4.724 15.900 0.856 1.00 90.69 158 GLU A O 1
ATOM 1235 N N . LYS A 1 159 ? -4.157 13.754 0.499 1.00 87.00 159 LYS A N 1
ATOM 1236 C CA . LYS A 1 159 ? -4.669 13.711 -0.875 1.00 87.00 159 LYS A CA 1
ATOM 1237 C C . LYS A 1 159 ? -6.177 13.512 -0.960 1.00 87.00 159 LYS A C 1
ATOM 1239 O O . LYS A 1 159 ? -6.755 13.866 -1.982 1.00 87.00 159 LYS A O 1
ATOM 1244 N N . ASP A 1 160 ? -6.802 12.953 0.071 1.00 87.38 160 ASP A N 1
ATOM 1245 C CA . ASP A 1 160 ? -8.253 12.773 0.149 1.00 87.38 160 ASP A CA 1
ATOM 1246 C C . ASP A 1 160 ? -8.747 12.897 1.612 1.00 87.38 160 ASP A C 1
ATOM 1248 O O . ASP A 1 160 ? -9.133 11.926 2.274 1.00 87.38 160 ASP A O 1
ATOM 1252 N N . PRO A 1 161 ? -8.729 14.122 2.171 1.00 86.62 161 PRO A N 1
ATOM 1253 C CA . PRO A 1 161 ? -9.138 14.365 3.553 1.00 86.62 161 PRO A CA 1
ATOM 1254 C C . PRO A 1 161 ? -10.616 14.050 3.797 1.00 86.62 161 PRO A C 1
ATOM 1256 O O . PRO A 1 161 ? -10.990 13.720 4.923 1.00 86.62 161 PRO A O 1
ATO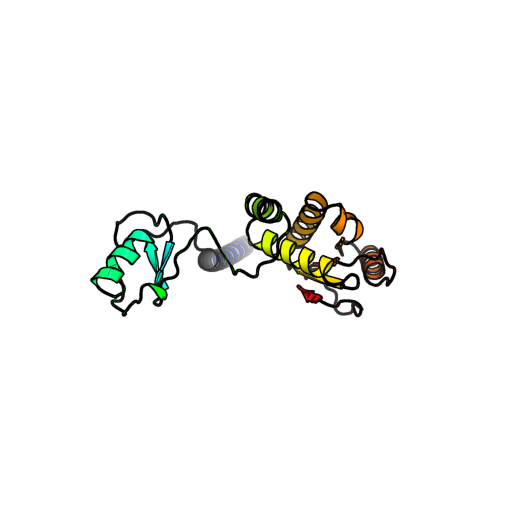M 1259 N N . THR A 1 162 ? -11.459 14.155 2.770 1.00 85.56 162 THR A N 1
ATOM 1260 C CA . THR A 1 162 ? -12.893 13.863 2.849 1.00 85.56 162 THR A CA 1
ATOM 1261 C C . THR A 1 162 ? -13.152 12.403 3.183 1.00 85.56 162 THR A C 1
ATOM 1263 O O . THR A 1 162 ? -13.926 12.131 4.099 1.00 85.56 162 THR A O 1
ATOM 1266 N N . ASN A 1 163 ? -12.453 11.478 2.519 1.00 86.00 163 ASN A N 1
ATOM 1267 C CA . ASN A 1 163 ? -12.658 10.053 2.747 1.00 86.00 163 ASN A CA 1
ATOM 1268 C C . ASN A 1 163 ? -11.782 9.497 3.872 1.00 86.00 163 ASN A C 1
ATOM 1270 O O . ASN A 1 163 ? -12.203 8.565 4.542 1.00 86.00 163 ASN A O 1
ATOM 1274 N N . PHE A 1 164 ? -10.588 10.046 4.134 1.00 89.81 164 PHE A N 1
ATOM 1275 C CA . PHE A 1 164 ? -9.612 9.366 5.002 1.00 89.81 164 PHE A CA 1
ATOM 1276 C C . PHE A 1 164 ? -9.339 10.023 6.360 1.00 89.81 164 PHE A C 1
ATOM 1278 O O . PHE A 1 164 ? -8.780 9.371 7.247 1.00 89.81 164 PHE A O 1
ATOM 1285 N N . LYS A 1 165 ? -9.737 11.284 6.592 1.00 85.31 165 LYS A N 1
ATOM 1286 C CA . LYS A 1 165 ? -9.342 12.029 7.808 1.00 85.31 165 LYS A CA 1
ATOM 1287 C C . LYS A 1 165 ? -9.752 11.350 9.118 1.00 85.31 165 LYS A C 1
ATOM 1289 O O . LYS A 1 165 ? -8.953 11.314 10.050 1.00 85.31 165 LYS A O 1
ATOM 1294 N N . LYS A 1 166 ? -10.969 10.807 9.186 1.00 87.12 166 LYS A N 1
ATOM 1295 C CA . LYS A 1 166 ? -11.497 10.104 10.371 1.00 87.12 166 LYS A CA 1
ATOM 1296 C C . LYS A 1 166 ? -11.423 8.579 10.275 1.00 87.12 166 LYS A C 1
ATOM 1298 O O . LYS A 1 166 ? -11.646 7.892 11.264 1.00 87.12 166 LYS A O 1
ATOM 1303 N N . GLN A 1 167 ? -11.096 8.056 9.098 1.00 91.25 167 GLN A N 1
ATOM 1304 C CA . GLN A 1 167 ? -11.265 6.639 8.783 1.00 91.25 167 GLN A CA 1
ATOM 1305 C C . GLN A 1 167 ? -10.040 5.783 9.122 1.00 91.25 167 GLN A C 1
ATOM 1307 O O . GLN A 1 167 ? -10.150 4.561 9.168 1.00 91.25 167 GLN A O 1
ATOM 1312 N N . ILE A 1 168 ? -8.883 6.405 9.377 1.00 94.44 168 ILE A N 1
ATOM 1313 C CA . ILE A 1 168 ? -7.611 5.709 9.606 1.00 94.44 168 ILE A CA 1
ATOM 1314 C C . ILE A 1 168 ? -7.221 5.749 11.084 1.00 94.44 168 ILE A C 1
ATOM 1316 O O . ILE A 1 168 ? -6.944 6.824 11.631 1.00 94.44 168 ILE A O 1
ATOM 1320 N N . VAL A 1 169 ? -7.081 4.568 11.685 1.00 93.75 169 VAL A N 1
ATOM 1321 C CA . VAL A 1 169 ? -6.488 4.351 13.007 1.00 93.75 169 VAL A CA 1
ATOM 1322 C C . VAL A 1 169 ? -5.138 3.668 12.856 1.00 93.75 169 VAL A C 1
ATOM 1324 O O . VAL A 1 169 ? -5.009 2.622 12.229 1.00 93.75 169 VAL A O 1
ATOM 1327 N N . ASP A 1 170 ? -4.125 4.252 13.479 1.00 91.88 170 ASP A N 1
ATOM 1328 C CA . ASP A 1 170 ? -2.768 3.726 13.476 1.00 91.88 170 ASP A CA 1
ATOM 1329 C C . ASP A 1 170 ? -2.435 3.130 14.847 1.00 91.88 170 ASP A C 1
ATOM 1331 O O . ASP A 1 170 ? -2.387 3.848 15.849 1.00 91.88 170 ASP A O 1
ATOM 1335 N N . CYS A 1 171 ? -2.274 1.807 14.908 1.00 90.00 171 CYS A N 1
ATOM 1336 C CA . CYS A 1 171 ? -2.131 1.066 16.157 1.00 90.00 171 CYS A CA 1
ATOM 1337 C C . CYS A 1 171 ? -0.677 1.078 16.649 1.00 90.00 171 CYS A C 1
ATOM 1339 O O . CYS A 1 171 ? 0.129 0.193 16.345 1.00 90.00 171 CYS A O 1
ATOM 1341 N N . ARG A 1 172 ? -0.345 2.092 17.453 1.00 87.25 172 ARG A N 1
ATOM 1342 C CA . ARG A 1 172 ? 1.002 2.361 17.975 1.00 87.25 172 ARG A CA 1
ATOM 1343 C C . ARG A 1 172 ? 0.992 2.755 19.453 1.00 87.25 172 ARG A C 1
ATOM 1345 O O . ARG A 1 172 ? -0.014 3.184 20.017 1.00 87.25 172 ARG A O 1
ATOM 1352 N N . GLY A 1 173 ? 2.163 2.635 20.076 1.00 86.69 173 GLY A N 1
ATOM 1353 C CA . GLY A 1 173 ? 2.398 3.017 21.468 1.00 86.69 173 GLY A CA 1
ATOM 1354 C C . GLY A 1 173 ? 2.239 1.864 22.460 1.00 86.69 173 GLY A C 1
ATOM 1355 O O . GLY A 1 173 ? 2.365 0.688 22.111 1.00 86.69 173 GLY A O 1
ATOM 1356 N N . ASN A 1 174 ? 2.002 2.216 23.725 1.00 86.19 174 ASN A N 1
ATOM 1357 C CA . ASN A 1 174 ? 1.872 1.252 24.819 1.00 86.19 174 ASN A CA 1
ATOM 1358 C C . ASN A 1 174 ? 0.547 0.464 24.760 1.00 86.19 174 ASN A C 1
ATOM 1360 O O . ASN A 1 174 ? -0.351 0.768 23.975 1.00 86.19 174 ASN A O 1
ATOM 1364 N N . ILE A 1 175 ? 0.410 -0.547 25.622 1.00 85.50 175 ILE A N 1
ATOM 1365 C CA . ILE A 1 175 ? -0.736 -1.469 25.615 1.00 85.50 175 ILE A CA 1
ATOM 1366 C C . ILE A 1 175 ? -2.098 -0.772 25.782 1.00 85.50 175 ILE A C 1
ATOM 1368 O O . ILE A 1 175 ? -3.075 -1.188 25.165 1.00 85.50 175 ILE A O 1
ATOM 1372 N N . HIS A 1 176 ? -2.160 0.315 26.556 1.00 87.81 176 HIS A N 1
ATOM 1373 C CA . HIS A 1 176 ? -3.388 1.081 26.772 1.00 87.81 176 HIS A CA 1
ATOM 1374 C C . HIS A 1 176 ? -3.778 1.877 25.522 1.00 87.81 176 HIS A C 1
ATOM 1376 O O . HIS A 1 176 ? -4.925 1.807 25.086 1.00 87.81 176 HIS A O 1
ATOM 1382 N N . SER A 1 177 ? -2.812 2.579 24.911 1.00 88.88 177 SER A N 1
ATOM 1383 C CA . SER A 1 177 ? -3.009 3.303 23.644 1.00 88.88 177 SER A CA 1
ATOM 1384 C C . SER A 1 177 ? -3.517 2.364 22.554 1.00 88.88 177 SER A C 1
ATOM 1386 O O . SER A 1 177 ? -4.515 2.637 21.890 1.00 88.88 177 SER A O 1
ATOM 1388 N N . ARG A 1 178 ? -2.878 1.197 22.449 1.00 88.62 178 ARG A N 1
ATOM 1389 C CA . ARG A 1 178 ? -3.227 0.172 21.470 1.00 88.62 178 ARG A CA 1
ATOM 1390 C C . ARG A 1 178 ? -4.617 -0.407 21.690 1.00 88.62 178 ARG A C 1
ATOM 1392 O O . ARG A 1 178 ? -5.362 -0.548 20.730 1.00 88.62 178 ARG A O 1
ATOM 1399 N N . ARG A 1 179 ? -4.995 -0.714 22.935 1.00 88.25 179 ARG A N 1
ATOM 1400 C CA . ARG A 1 179 ? -6.350 -1.193 23.250 1.00 88.25 179 ARG A CA 1
ATOM 1401 C C . ARG A 1 179 ? -7.406 -0.173 22.817 1.00 88.25 179 ARG A C 1
ATOM 1403 O O . ARG A 1 179 ? -8.336 -0.546 22.115 1.00 88.25 179 ARG A O 1
ATOM 1410 N N . LYS A 1 180 ? -7.205 1.110 23.132 1.00 89.56 180 LYS A N 1
ATOM 1411 C CA . LYS A 1 180 ? -8.112 2.186 22.709 1.00 89.56 180 LYS A CA 1
ATOM 1412 C C . LYS A 1 180 ? -8.226 2.283 21.183 1.00 89.56 180 LYS A C 1
ATOM 1414 O O . LYS A 1 180 ? -9.315 2.445 20.651 1.00 89.56 180 LYS A O 1
ATOM 1419 N N . GLN A 1 181 ? -7.110 2.171 20.465 1.00 91.50 181 GLN A N 1
ATOM 1420 C CA . GLN A 1 181 ? -7.091 2.184 18.997 1.00 91.50 181 GLN A CA 1
ATOM 1421 C C . GLN A 1 181 ? -7.841 0.982 18.402 1.00 91.50 181 GLN A C 1
ATOM 1423 O O . GLN A 1 181 ? -8.612 1.137 17.459 1.00 91.50 181 GLN A O 1
ATOM 1428 N N . LEU A 1 182 ? -7.671 -0.203 18.989 1.00 90.31 182 LEU A N 1
ATOM 1429 C CA . LEU A 1 182 ? -8.408 -1.401 18.589 1.00 90.31 182 LEU A CA 1
ATOM 1430 C C . LEU A 1 182 ? -9.911 -1.269 18.858 1.00 90.31 182 LEU A C 1
ATOM 1432 O O . LEU A 1 182 ? -10.706 -1.676 18.022 1.00 90.31 182 LEU A O 1
ATOM 1436 N N . GLU A 1 183 ? -10.313 -0.670 19.980 1.00 90.25 183 GLU A N 1
ATOM 1437 C CA . GLU A 1 183 ? -11.722 -0.378 20.281 1.00 90.25 183 GLU A CA 1
ATOM 1438 C C . GLU A 1 183 ? -12.331 0.600 19.266 1.00 90.25 183 GLU A C 1
ATOM 1440 O O . GLU A 1 183 ? -13.436 0.365 18.780 1.00 90.25 183 GLU A O 1
ATOM 1445 N N . LEU A 1 184 ? -11.591 1.648 18.877 1.00 90.75 184 LEU A N 1
ATOM 1446 C CA . LEU A 1 184 ? -12.025 2.590 17.837 1.00 90.75 184 LEU A CA 1
ATOM 1447 C C . LEU A 1 184 ? -12.256 1.896 16.489 1.00 90.75 184 LEU A C 1
ATOM 1449 O O . LEU A 1 184 ? -13.227 2.202 15.800 1.00 90.75 184 LEU A O 1
ATOM 1453 N N . PHE A 1 185 ? -11.385 0.953 16.126 1.00 92.50 185 PHE A N 1
ATOM 1454 C CA . PHE A 1 185 ? -11.549 0.156 14.913 1.00 92.50 185 PHE A CA 1
ATOM 1455 C C . PHE A 1 185 ? -12.672 -0.884 15.034 1.00 92.50 185 PHE A C 1
ATOM 1457 O O . PHE A 1 185 ? -13.397 -1.110 14.073 1.00 92.50 185 PHE A O 1
ATOM 1464 N N . ASN A 1 186 ? -12.863 -1.498 16.202 1.00 90.94 186 ASN A N 1
ATOM 1465 C CA . ASN A 1 186 ? -13.900 -2.510 16.421 1.00 90.94 186 ASN A CA 1
ATOM 1466 C C . ASN A 1 186 ? -15.315 -1.930 16.582 1.00 90.94 186 ASN A C 1
ATOM 1468 O O . ASN A 1 186 ? -16.281 -2.684 16.493 1.00 90.94 186 ASN A O 1
ATOM 1472 N N . SER A 1 187 ? -15.461 -0.619 16.802 1.00 89.69 187 SER A N 1
ATOM 1473 C CA . SER A 1 187 ? -16.770 0.045 16.849 1.00 89.69 187 SER A CA 1
ATOM 1474 C C . SER A 1 187 ? -17.569 -0.196 15.563 1.00 89.69 187 SER A C 1
ATOM 1476 O O . SER A 1 187 ? -17.005 -0.141 14.476 1.00 89.69 187 SER A O 1
ATOM 1478 N N . THR A 1 188 ? -18.881 -0.411 15.667 1.00 85.06 188 THR A N 1
ATOM 1479 C CA . THR A 1 188 ? -19.798 -0.583 14.521 1.00 85.06 188 THR A CA 1
ATOM 1480 C C . THR A 1 188 ? -20.622 0.674 14.228 1.00 85.06 188 THR A C 1
ATOM 1482 O O . THR A 1 188 ? -21.630 0.608 13.533 1.00 85.06 188 THR A O 1
ATOM 1485 N N . SER A 1 189 ? -20.241 1.823 14.791 1.00 86.81 189 SER A N 1
ATOM 1486 C CA . SER A 1 189 ? -20.883 3.106 14.486 1.00 86.81 189 SER A CA 1
ATOM 1487 C C . SER A 1 189 ? -20.625 3.536 13.035 1.00 86.81 189 SER A C 1
ATOM 1489 O O . SER A 1 189 ? -19.557 3.243 12.497 1.00 86.81 189 SER A O 1
ATOM 1491 N N . GLU A 1 190 ? -21.542 4.302 12.436 1.00 78.81 190 GLU A N 1
ATOM 1492 C CA . GLU A 1 190 ? -21.424 4.792 11.046 1.00 78.81 190 GLU A CA 1
ATOM 1493 C C . GLU A 1 190 ? -20.135 5.598 10.789 1.00 78.81 190 GLU A C 1
ATOM 1495 O O . GLU A 1 190 ? -19.497 5.422 9.759 1.00 78.81 190 GLU A O 1
ATOM 1500 N N . ASP A 1 191 ? -19.679 6.414 11.751 1.00 82.75 191 ASP A N 1
ATOM 1501 C CA . ASP A 1 191 ? -18.412 7.176 11.660 1.00 82.75 191 ASP A CA 1
ATOM 1502 C C . ASP A 1 191 ? -17.223 6.419 12.300 1.00 82.75 191 ASP A C 1
ATOM 1504 O O . ASP A 1 191 ? -16.244 7.027 12.736 1.00 82.75 191 ASP A O 1
ATOM 1508 N N . SER A 1 192 ? -17.321 5.088 12.454 1.00 88.81 192 SER A N 1
ATOM 1509 C CA . SER A 1 192 ? -16.213 4.280 12.991 1.00 88.81 192 SER A CA 1
ATOM 1510 C C . SER A 1 192 ? -15.055 4.200 12.003 1.00 88.81 192 SER A C 1
ATOM 1512 O O . SER A 1 192 ? -15.243 4.240 10.790 1.00 88.81 192 SER A O 1
ATOM 1514 N N . ALA A 1 193 ? -13.840 4.042 12.528 1.00 92.25 193 ALA A N 1
ATOM 1515 C CA . ALA A 1 193 ? -12.673 3.884 11.680 1.00 92.25 193 ALA A CA 1
ATOM 1516 C C . ALA A 1 193 ? -12.755 2.582 10.871 1.00 92.25 193 ALA A C 1
ATOM 1518 O O . ALA A 1 193 ? -13.014 1.501 11.417 1.00 92.25 193 ALA A O 1
ATOM 1519 N N . ARG A 1 194 ? -12.487 2.703 9.571 1.00 94.00 194 ARG A N 1
ATOM 1520 C CA . ARG A 1 194 ? -12.538 1.607 8.597 1.00 94.00 194 ARG A CA 1
ATOM 1521 C C . ARG A 1 194 ? -11.168 1.047 8.239 1.00 94.00 194 ARG A C 1
ATOM 1523 O O . ARG A 1 194 ? -11.093 -0.077 7.761 1.00 94.00 194 ARG A O 1
ATOM 1530 N N . ILE A 1 195 ? -10.081 1.774 8.493 1.00 95.25 195 ILE A N 1
ATOM 1531 C CA . ILE A 1 195 ? -8.715 1.323 8.205 1.00 95.25 195 ILE A CA 1
ATOM 1532 C C . ILE A 1 195 ? -7.916 1.239 9.503 1.00 95.25 195 ILE A C 1
ATOM 1534 O O . ILE A 1 195 ? -7.752 2.239 10.204 1.00 95.25 195 ILE A O 1
ATOM 1538 N N . LEU A 1 196 ? -7.373 0.057 9.789 1.00 94.62 196 LEU A N 1
ATOM 1539 C CA . LEU A 1 196 ? -6.415 -0.177 10.864 1.00 94.62 196 LEU A CA 1
ATOM 1540 C C . LEU A 1 196 ? -5.022 -0.398 10.281 1.00 94.62 196 LEU A C 1
ATOM 1542 O O . LEU A 1 196 ? -4.806 -1.334 9.517 1.00 94.62 196 LEU A O 1
ATOM 1546 N N . LEU A 1 197 ? -4.058 0.417 10.691 1.00 94.12 197 LEU A N 1
ATOM 1547 C CA . LEU A 1 197 ? -2.654 0.220 10.350 1.00 94.12 197 LEU A CA 1
ATOM 1548 C C . LEU A 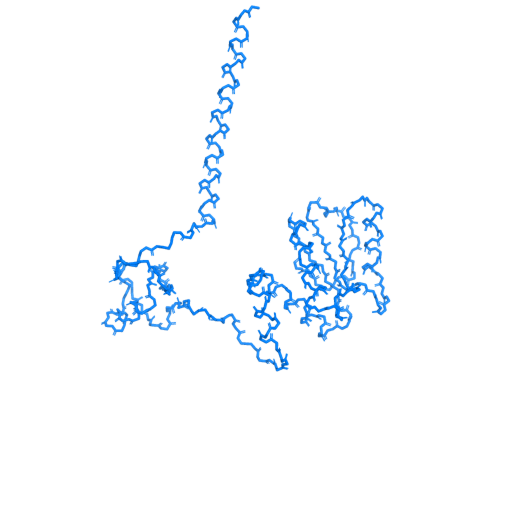1 197 ? -1.957 -0.512 11.495 1.00 94.12 197 LEU A C 1
ATOM 1550 O O . LEU A 1 197 ? -1.999 -0.054 12.642 1.00 94.12 197 LEU A O 1
ATOM 1554 N N . LEU A 1 198 ? -1.331 -1.651 11.194 1.00 90.81 198 LEU A N 1
ATOM 1555 C CA . LEU A 1 198 ? -0.712 -2.509 12.199 1.00 90.81 198 LEU A CA 1
ATOM 1556 C C . LEU A 1 198 ? 0.711 -2.911 11.793 1.00 90.81 198 LEU A C 1
ATOM 1558 O O . LEU A 1 198 ? 0.934 -3.595 10.798 1.00 90.81 198 LEU A O 1
ATOM 1562 N N . SER A 1 199 ? 1.698 -2.512 12.596 1.00 88.50 199 SER A N 1
ATOM 1563 C CA . SER A 1 199 ? 3.074 -2.985 12.415 1.00 88.50 199 SER A CA 1
ATOM 1564 C C . SER A 1 199 ? 3.225 -4.425 12.909 1.00 88.50 199 SER A C 1
ATOM 1566 O O . SER A 1 199 ? 2.730 -4.760 13.986 1.00 88.50 199 SER A O 1
ATOM 1568 N N . LEU A 1 200 ? 3.974 -5.256 12.181 1.00 79.56 200 LEU A N 1
ATOM 1569 C CA . LEU A 1 200 ? 4.292 -6.635 12.579 1.00 79.56 200 LEU A CA 1
ATOM 1570 C C . LEU A 1 200 ? 5.199 -6.707 13.816 1.00 79.56 200 LEU A C 1
ATOM 1572 O O . LEU A 1 200 ? 5.111 -7.651 14.595 1.00 79.56 200 LEU A O 1
ATOM 1576 N N . ALA A 1 201 ? 6.012 -5.678 14.070 1.00 69.88 201 ALA A N 1
ATOM 1577 C CA . ALA A 1 201 ? 6.755 -5.565 15.330 1.00 69.88 201 ALA A CA 1
ATOM 1578 C C . ALA A 1 201 ? 5.816 -5.383 16.538 1.00 69.88 201 ALA A C 1
ATOM 1580 O O . ALA A 1 201 ? 6.174 -5.666 17.681 1.00 69.88 201 ALA A O 1
ATOM 1581 N N . ASN A 1 202 ? 4.595 -4.917 16.275 1.00 63.91 202 ASN A N 1
ATOM 1582 C CA . ASN A 1 202 ? 3.594 -4.605 17.276 1.00 63.91 202 ASN A CA 1
ATOM 1583 C C . ASN A 1 202 ? 2.418 -5.583 17.224 1.00 63.91 202 ASN A C 1
ATOM 1585 O O . ASN A 1 202 ? 1.586 -5.526 18.123 1.00 63.91 202 ASN A O 1
ATOM 1589 N N . SER A 1 203 ? 2.316 -6.488 16.248 1.00 60.59 203 SER A N 1
ATOM 1590 C CA . SER A 1 203 ? 1.247 -7.486 16.198 1.00 60.59 203 SER A CA 1
ATOM 1591 C C . SER A 1 203 ? 1.424 -8.465 17.358 1.00 60.59 203 SER A C 1
ATOM 1593 O O . SER A 1 203 ? 2.257 -9.366 17.323 1.00 60.59 203 SER A O 1
ATOM 1595 N N . ALA A 1 204 ? 0.670 -8.248 18.432 1.00 52.34 204 ALA A N 1
ATOM 1596 C CA . ALA A 1 204 ? 0.626 -9.168 19.552 1.00 52.34 204 ALA A CA 1
ATOM 1597 C C . ALA A 1 204 ? -0.333 -10.298 19.171 1.00 52.34 204 ALA A C 1
ATOM 1599 O O . ALA A 1 204 ? -1.465 -10.030 18.766 1.00 52.34 204 ALA A O 1
ATOM 1600 N N . SER A 1 205 ? 0.114 -11.544 19.302 1.00 53.78 205 SER A N 1
ATOM 1601 C CA . SER A 1 205 ? -0.767 -12.708 19.206 1.00 53.78 205 SER A CA 1
ATOM 1602 C C . SER A 1 205 ? -1.894 -12.551 20.240 1.00 53.78 205 SER A C 1
ATOM 1604 O O . SER A 1 205 ? -1.608 -12.438 21.432 1.00 53.78 205 SER A O 1
ATOM 1606 N N . GLY A 1 206 ? -3.152 -12.447 19.790 1.00 60.28 206 GLY A N 1
ATOM 1607 C CA . GLY A 1 206 ? -4.330 -12.315 20.665 1.00 60.28 206 GLY A CA 1
ATOM 1608 C C . GLY A 1 206 ? -5.208 -11.062 20.501 1.00 60.28 206 GLY A C 1
ATOM 1609 O O . GLY A 1 206 ? -6.086 -10.841 21.331 1.00 60.28 206 GLY A O 1
ATOM 1610 N N . THR A 1 207 ? -5.026 -10.224 19.473 1.00 67.75 207 THR A N 1
ATOM 1611 C CA . THR A 1 207 ? -5.954 -9.103 19.210 1.00 67.75 207 THR A CA 1
ATOM 1612 C C . THR A 1 207 ? -7.242 -9.582 18.533 1.00 67.75 207 THR A C 1
ATOM 1614 O O . THR A 1 207 ? -7.192 -10.145 17.441 1.00 67.75 207 THR A O 1
ATOM 1617 N N . HIS A 1 208 ? -8.399 -9.324 19.150 1.00 69.56 208 HIS A N 1
ATOM 1618 C CA . HIS A 1 208 ? -9.716 -9.660 18.598 1.00 69.56 208 HIS A CA 1
ATOM 1619 C C . HIS A 1 208 ? -10.116 -8.647 17.511 1.00 69.56 208 HIS A C 1
ATOM 1621 O O . HIS A 1 208 ? -10.581 -7.549 17.818 1.00 69.56 208 HIS A O 1
ATOM 1627 N N . LEU A 1 209 ? -9.881 -9.008 16.247 1.00 80.75 209 LEU A N 1
ATOM 1628 C CA . LEU A 1 209 ? -10.066 -8.169 15.052 1.00 80.75 209 LEU A CA 1
ATOM 1629 C C . LEU A 1 209 ? -11.156 -8.733 14.121 1.00 80.75 209 LEU A C 1
ATOM 1631 O O . LEU A 1 209 ? -11.014 -8.742 12.903 1.00 80.75 209 LEU A O 1
ATOM 1635 N N . THR A 1 210 ? -12.245 -9.244 14.695 1.00 78.75 210 THR A N 1
ATOM 1636 C CA . THR A 1 210 ? -13.291 -9.986 13.966 1.00 78.75 210 THR A CA 1
ATOM 1637 C C . THR A 1 210 ? -14.102 -9.147 12.989 1.00 78.75 210 THR A C 1
ATOM 1639 O O . THR A 1 210 ? -14.790 -9.705 12.146 1.00 78.75 210 THR A O 1
ATOM 1642 N N . VAL A 1 211 ? -14.056 -7.820 13.111 1.00 86.81 211 VAL A N 1
ATOM 1643 C CA . VAL A 1 211 ? -14.805 -6.918 12.228 1.00 86.81 211 VAL A CA 1
ATOM 1644 C C . VAL A 1 211 ? -14.111 -6.697 10.883 1.00 86.81 211 VAL A C 1
ATOM 1646 O O . VAL A 1 211 ? -14.704 -6.104 9.991 1.00 86.81 211 VAL A O 1
ATOM 1649 N N . ALA A 1 212 ? -12.850 -7.118 10.738 1.00 87.69 212 ALA A N 1
ATOM 1650 C CA . ALA A 1 212 ? -12.092 -6.908 9.515 1.00 87.69 212 ALA A CA 1
ATOM 1651 C C . ALA A 1 212 ? -12.616 -7.792 8.378 1.00 87.69 212 ALA A C 1
ATOM 1653 O O . ALA A 1 212 ? -12.734 -9.006 8.505 1.00 87.69 212 ALA A O 1
ATOM 1654 N N . THR A 1 213 ? -12.872 -7.154 7.244 1.00 89.81 213 THR A N 1
ATOM 1655 C CA . THR A 1 213 ? -13.323 -7.792 5.999 1.00 89.81 213 THR A CA 1
ATOM 1656 C C . THR A 1 213 ? -12.165 -8.062 5.039 1.00 89.81 213 THR A C 1
ATOM 1658 O O . THR A 1 213 ? -12.226 -8.995 4.248 1.00 89.81 213 THR A O 1
ATOM 1661 N N . HIS A 1 214 ? -11.100 -7.257 5.120 1.00 90.94 214 HIS A N 1
ATOM 1662 C CA . HIS A 1 214 ? -9.947 -7.322 4.227 1.00 90.94 214 HIS A CA 1
ATOM 1663 C C . HIS A 1 214 ? -8.643 -7.158 5.010 1.00 90.94 214 HIS A C 1
ATOM 1665 O O . HIS A 1 214 ? -8.578 -6.411 5.991 1.00 90.94 214 HIS A O 1
ATOM 1671 N N . ILE A 1 215 ? -7.597 -7.838 4.544 1.00 90.00 215 ILE A N 1
ATOM 1672 C CA . ILE A 1 215 ? -6.236 -7.743 5.072 1.00 90.00 215 ILE A CA 1
ATOM 1673 C C . ILE A 1 215 ? -5.291 -7.486 3.897 1.00 90.00 215 ILE A C 1
ATOM 1675 O O . ILE A 1 215 ? -5.362 -8.199 2.895 1.00 90.00 215 ILE A O 1
ATOM 1679 N N . LEU A 1 216 ? -4.434 -6.475 4.037 1.00 84.44 216 LEU A N 1
ATOM 1680 C CA . LEU A 1 216 ? -3.416 -6.054 3.072 1.00 84.44 216 LEU A CA 1
ATOM 1681 C C . LEU A 1 216 ? -2.020 -6.122 3.686 1.00 84.44 216 LEU A C 1
ATOM 1683 O O . LEU A 1 216 ? -1.892 -5.775 4.884 1.00 84.44 216 LEU A O 1
#

InterPro domains:
  IPR001841 Zinc finger, RING-type [PS50089] (42-80)
  IPR001841 Zinc finger, RING-type [SM00184] (42-79)
  IPR013083 Zinc finger, RING/FYVE/PHD-type [G3DSA:3.30.40.10] (10-103)
  IPR017907 Zinc finger, RING-type, conserved site [PS00518] (57-66)
  IPR018957 Zinc finger, C3HC4 RING-type [PF00097] (42-79)
  IPR027417 P-loop containing nucleoside triphosphate hydrolase [G3DSA:3.40.50.300] (104-216)
  IPR027417 P-loop containing nucleoside triphosphate hydrolase [SSF52540] (110-215)
  IPR052583 E3 ubiquitin-protein ligase SHPRH-like [PTHR45865] (37-216)

Solvent-accessible surface area (backbone atoms only — not comparable to full-atom values): 12583 Å² total; per-residue (Å²): 113,72,66,60,56,53,54,52,50,51,55,54,50,54,50,50,53,53,48,49,55,49,50,52,51,51,48,55,52,49,44,67,78,49,67,64,91,71,60,59,64,11,88,82,78,73,40,66,45,84,36,50,18,33,40,83,88,69,52,67,28,26,39,70,54,50,54,60,43,30,78,75,66,37,32,38,93,87,80,60,49,78,43,57,78,88,59,41,47,61,55,57,99,70,79,88,73,93,78,89,79,92,72,88,48,69,59,60,50,49,51,34,32,76,75,64,32,66,66,54,27,50,53,54,52,51,53,51,51,51,56,74,75,36,88,81,52,19,37,36,41,60,34,83,49,58,65,59,50,51,51,50,52,52,50,42,31,70,77,38,44,88,76,32,60,72,24,60,39,72,54,55,82,55,75,67,54,30,51,54,41,51,51,47,46,64,42,85,55,94,85,33,26,30,33,38,36,41,28,57,88,66,63,60,94,83,72,91,63,84,71,52,75,44,80,82

Secondary structure (DSSP, 8-state):
-HHHHHHHHHHHHHHHHHHHHHHHHHHHHHHHHS--S---B-TTTSSB-SSEEE-TTS-EEEHHHHHHHHHHH-B-TTT--B--GGG-EE--S--S------SS-HHHHHHHHHHHHHHHHHHHHHHHHHHHH-TT--EEEEES-HHHHHHHHHHHHHH-HHHHTTTEEEE-SSHHHHHHHHHHHH--STTS--EEEEETTT--TT---TT--EE-

Sequence (216 aa):
SCERAVNRCKLSIQKRESDIVTYSSQLACFMRLFPSDEKDPCMLCNTTISNRATTSCKHSFCSSCISAHVKKHQNCPTCKQTQLLEEIKFASEESATMEAHPLNDESWRGNIIKSHGSKMAAIADHLRKLMSNDEQVKVIVFSQYGEILSALADLLREKDPTNFKKQIVDCRGNIHSRRKQLELFNSTSEDSARILLLSLANSASGTHLTVATHIL